Protein AF-A0A946S4X1-F1 (afdb_monomer)

Nearest PDB structures (foldseek):
  1na3-assembly2_B  TM=9.402E-01  e=4.605E-04  unidentified
  6fdp-assembly1_A  TM=9.186E-01  e=1.885E-03  Homo sapiens
  6gxz-assembly2_C  TM=8.618E-01  e=5.282E-03  Homo sapiens
  7azv-assembly1_B  TM=8.144E-01  e=1.128E-02  Shigella flexneri
  1a17-assembly1_A  TM=6.002E-01  e=2.219E-03  Homo sapiens

Sequence (190 aa):
MKILNTILILFISVNSFSAEKLFEKADSLFQLNNTDSAILLYQEILDKDMESPELYYNIGICYFQKEKFNKSKFYFQKSLVLNPKSEIIKGRISQCNLNLGKKSPPKIFYISWKNKLLSFFSKNVSIIISLTSILSVFILLLLNIFDIKRIPKKNIFLTALISLFFHFIISSKIEKESILSLKDNTESIK

pLDDT: mean 86.92, std 11.18, range [45.03, 98.19]

Foldseek 3Di:
DVVVVVVVVVVVVVLVVVLVVLQVVLVVCVVVVVLVVSLVSLVVNVVVVNDALVSLQSNLVSCVVVVVLVSSLVSLVVSCVRVVPDPVSVVSNVVSVVSCVVVPPPCPVVNVVLVVVLVVADLVRLVVVLVVLVVVLVVVVVCCVVVVDPDPVVVSVVSVVVNVVSVVSNVVVVVVVVVVVVVVVVVVVD

Structure (mmCIF, N/CA/C/O backbone):
data_AF-A0A946S4X1-F1
#
_entry.id   AF-A0A946S4X1-F1
#
loop_
_atom_site.group_PDB
_atom_site.id
_atom_site.type_symbol
_atom_site.label_atom_id
_atom_site.label_alt_id
_atom_site.label_comp_id
_atom_site.label_asym_id
_atom_site.label_entity_id
_atom_site.label_seq_id
_atom_site.pdbx_PDB_ins_code
_atom_site.Cartn_x
_atom_site.Cartn_y
_atom_site.Cartn_z
_atom_site.occupancy
_atom_site.B_iso_or_equiv
_atom_site.auth_seq_id
_atom_site.auth_comp_id
_atom_site.auth_asym_id
_atom_site.auth_atom_id
_atom_site.pdbx_PDB_model_num
ATOM 1 N N . MET A 1 1 ? -49.912 12.651 10.677 1.00 61.94 1 MET A N 1
ATOM 2 C CA . MET A 1 1 ? -48.474 13.003 10.797 1.00 61.94 1 MET A CA 1
ATOM 3 C C . MET A 1 1 ? -47.830 12.543 12.109 1.00 61.94 1 MET 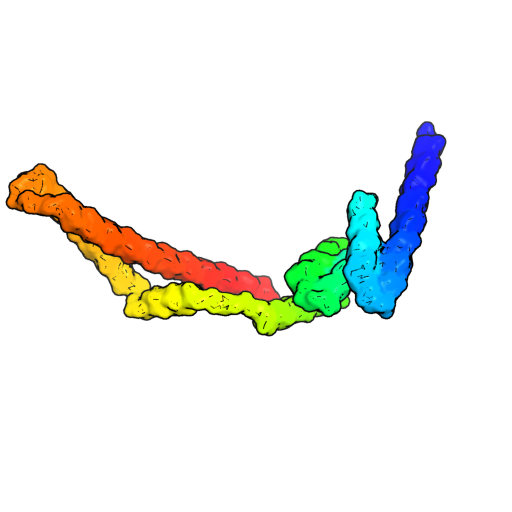A C 1
ATOM 5 O O . MET A 1 1 ? -46.775 11.938 12.024 1.00 61.94 1 MET A O 1
ATOM 9 N N . LYS A 1 2 ? -48.439 12.727 13.298 1.00 69.69 2 LYS A N 1
ATOM 10 C CA . LYS A 1 2 ? -47.847 12.269 14.582 1.00 69.69 2 LYS A CA 1
ATOM 11 C C . LYS A 1 2 ? -47.564 10.756 14.650 1.00 69.69 2 LYS A C 1
ATOM 13 O O . LYS A 1 2 ? -46.464 10.381 15.021 1.00 69.69 2 LYS A O 1
ATOM 18 N N . ILE A 1 3 ? -48.508 9.919 14.207 1.00 80.06 3 ILE A N 1
ATOM 19 C CA . ILE A 1 3 ? -48.371 8.446 14.205 1.00 80.06 3 ILE A CA 1
ATOM 20 C C . ILE A 1 3 ? -47.242 7.949 13.285 1.00 80.06 3 ILE A C 1
ATOM 22 O O . ILE A 1 3 ? -46.501 7.040 13.643 1.00 80.06 3 ILE A O 1
ATOM 26 N N . LEU A 1 4 ? -47.063 8.573 12.118 1.00 77.81 4 LEU A N 1
ATOM 27 C CA . LEU A 1 4 ? -45.981 8.218 11.195 1.00 77.81 4 LEU A CA 1
ATOM 28 C C . LEU A 1 4 ? -44.609 8.584 11.785 1.00 77.81 4 LEU A C 1
ATOM 30 O O . LEU A 1 4 ? -43.673 7.796 11.705 1.00 77.81 4 LEU A O 1
ATOM 34 N N . ASN A 1 5 ? -44.518 9.741 12.451 1.00 74.62 5 ASN A N 1
ATOM 35 C CA . ASN A 1 5 ? -43.299 10.177 13.132 1.00 74.62 5 ASN A CA 1
ATOM 36 C C . ASN A 1 5 ? -42.942 9.260 14.311 1.00 74.62 5 ASN A C 1
ATOM 38 O O . ASN A 1 5 ? -41.777 8.929 14.498 1.00 74.62 5 ASN A O 1
ATOM 42 N N . THR A 1 6 ? -43.934 8.801 15.083 1.00 84.56 6 THR A N 1
ATOM 43 C CA . THR A 1 6 ? -43.693 7.855 16.183 1.00 84.56 6 THR A CA 1
ATOM 44 C C . THR A 1 6 ? -43.228 6.491 15.681 1.00 84.56 6 THR A C 1
ATOM 46 O O . THR A 1 6 ? -42.330 5.915 16.282 1.00 84.56 6 THR A O 1
ATOM 49 N N . ILE A 1 7 ? -43.780 5.995 14.566 1.00 85.44 7 ILE A N 1
ATOM 50 C CA . ILE A 1 7 ? -43.352 4.724 13.958 1.00 85.44 7 ILE A CA 1
ATOM 51 C C . ILE A 1 7 ? -41.914 4.831 13.435 1.00 85.44 7 ILE A C 1
ATOM 53 O O . ILE A 1 7 ? -41.121 3.922 13.659 1.00 85.44 7 ILE A O 1
ATOM 57 N N . LEU A 1 8 ? -41.552 5.951 12.801 1.00 81.62 8 LEU A N 1
ATOM 58 C CA . LEU A 1 8 ? -40.193 6.183 12.308 1.00 81.62 8 LEU A CA 1
ATOM 59 C C . LEU A 1 8 ? -39.169 6.230 13.456 1.00 81.62 8 LEU A C 1
ATOM 61 O O . LEU A 1 8 ? -38.118 5.604 13.363 1.00 81.62 8 LEU A O 1
ATOM 65 N N . ILE A 1 9 ? -39.496 6.912 14.560 1.00 81.81 9 ILE A N 1
ATOM 66 C CA . ILE A 1 9 ? -38.639 6.973 15.756 1.00 81.81 9 ILE A CA 1
ATOM 67 C C . ILE A 1 9 ? -38.462 5.580 16.377 1.00 81.81 9 ILE A C 1
ATOM 69 O O . ILE A 1 9 ? -37.344 5.212 16.724 1.00 81.81 9 ILE A O 1
ATOM 73 N N . LEU A 1 10 ? -39.541 4.794 16.473 1.00 78.00 10 LEU A N 1
ATOM 74 C CA . LEU A 1 10 ? -39.493 3.403 16.943 1.00 78.00 10 LEU A CA 1
ATOM 75 C C . LEU A 1 10 ? -38.640 2.513 16.032 1.00 78.00 10 LEU A C 1
ATOM 77 O O . LEU A 1 10 ? -37.897 1.664 16.512 1.00 78.00 10 LEU A O 1
ATOM 81 N N . PHE A 1 11 ? -38.716 2.710 14.718 1.00 76.94 11 PHE A N 1
ATOM 82 C CA . PHE A 1 11 ? -37.918 1.938 13.771 1.00 76.94 11 PHE A CA 1
ATOM 83 C C . PHE A 1 11 ? -36.422 2.273 13.877 1.00 76.94 11 PHE A C 1
ATOM 85 O O . PHE A 1 11 ? -35.582 1.375 13.880 1.00 76.94 11 PHE A O 1
ATOM 92 N N . ILE A 1 12 ? -36.076 3.556 14.025 1.00 74.94 12 ILE A N 1
ATOM 93 C CA . ILE A 1 12 ? -34.687 3.999 14.227 1.00 74.94 12 ILE A CA 1
ATOM 94 C C . ILE A 1 12 ? -34.137 3.471 15.561 1.00 74.94 12 ILE A C 1
ATOM 96 O O . ILE A 1 12 ? -33.010 2.977 15.606 1.00 74.94 12 ILE A O 1
ATOM 100 N N . SER A 1 13 ? -34.928 3.516 16.639 1.00 74.56 13 SER A N 1
ATOM 101 C CA . SER A 1 13 ? -34.478 3.071 17.963 1.00 74.56 13 SER A CA 1
ATOM 102 C C . SER A 1 13 ? -34.254 1.558 18.044 1.00 74.56 13 SER A C 1
ATOM 104 O O . SER A 1 13 ? -33.260 1.126 18.627 1.00 74.56 13 SER A O 1
ATOM 106 N N . VAL A 1 14 ? -35.110 0.746 17.412 1.00 78.44 14 VAL A N 1
ATOM 107 C CA . VAL A 1 14 ? -34.935 -0.717 17.356 1.00 78.44 14 VAL A CA 1
ATOM 108 C C . VAL A 1 14 ? -33.674 -1.102 16.575 1.00 78.44 14 VAL A C 1
ATOM 110 O O . VAL A 1 14 ? -32.926 -1.976 17.018 1.00 78.44 14 VAL A O 1
ATOM 113 N N . ASN A 1 15 ? -33.396 -0.430 15.452 1.00 76.69 15 ASN A N 1
ATOM 114 C CA . ASN A 1 15 ? -32.182 -0.687 14.669 1.00 76.69 15 ASN A CA 1
ATOM 115 C C . ASN A 1 15 ? -30.912 -0.299 15.440 1.00 76.69 15 ASN A C 1
ATOM 117 O O . ASN A 1 15 ? -29.986 -1.105 15.517 1.00 76.69 15 ASN A O 1
ATOM 121 N N . SER A 1 16 ? -30.904 0.873 16.087 1.00 75.62 16 SER A N 1
ATOM 122 C CA . SER A 1 16 ? -29.782 1.324 16.924 1.00 75.62 16 SER A CA 1
ATOM 123 C C . SER A 1 16 ? -29.486 0.346 18.065 1.00 75.62 16 SER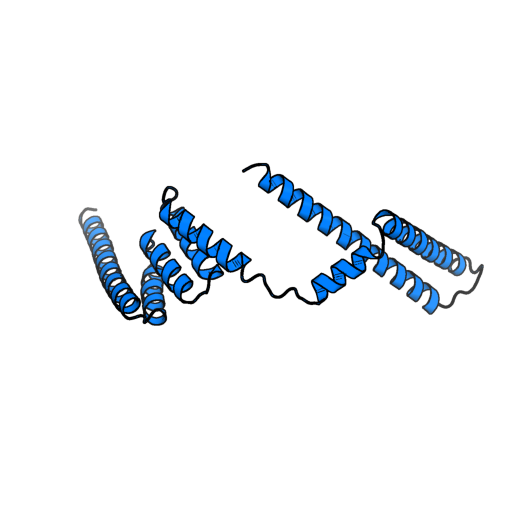 A C 1
ATOM 125 O O . SER A 1 16 ? -28.333 -0.016 18.282 1.00 75.62 16 SER A O 1
ATOM 127 N N . PHE A 1 17 ? -30.524 -0.145 18.751 1.00 80.00 17 PHE A N 1
ATOM 128 C CA . PHE A 1 17 ? -30.373 -1.104 19.848 1.00 80.00 17 PHE A CA 1
ATOM 129 C C . PHE A 1 17 ? -29.823 -2.460 19.374 1.00 80.00 17 PHE A C 1
ATOM 131 O O . PHE A 1 17 ? -28.980 -3.075 20.029 1.00 80.00 17 PHE A O 1
ATOM 138 N N . SER A 1 18 ? -30.260 -2.934 18.201 1.00 84.44 18 SER A N 1
ATOM 139 C CA . SER A 1 18 ? -29.699 -4.149 17.600 1.00 84.44 18 SER A CA 1
ATOM 140 C C . SER A 1 18 ? -28.229 -3.979 17.202 1.00 84.44 18 SER A C 1
ATOM 142 O O . SER A 1 18 ? -27.480 -4.954 17.283 1.00 84.44 18 SER A O 1
ATOM 144 N N . ALA A 1 19 ? -27.832 -2.794 16.734 1.00 85.75 19 ALA A N 1
ATOM 145 C CA . ALA A 1 19 ? -26.454 -2.480 16.356 1.00 85.75 19 ALA A CA 1
ATOM 146 C C . ALA A 1 19 ? -25.520 -2.555 17.560 1.00 85.75 19 ALA A C 1
ATOM 148 O O . ALA A 1 19 ? -24.485 -3.209 17.503 1.00 85.75 19 ALA A O 1
ATOM 149 N N . GLU A 1 20 ? -25.929 -1.920 18.655 1.00 89.44 20 GLU A N 1
ATOM 150 C CA . GLU A 1 20 ? -25.164 -1.823 19.894 1.00 89.44 20 GLU A CA 1
ATOM 151 C C . GLU A 1 20 ? -24.891 -3.211 20.481 1.00 89.44 20 GLU A C 1
ATOM 153 O O . GLU A 1 20 ? -23.748 -3.559 20.765 1.00 89.44 20 GLU A O 1
ATOM 158 N N . LYS A 1 21 ? -25.901 -4.088 20.502 1.00 92.00 21 LYS A N 1
ATOM 159 C CA . LYS A 1 21 ? -25.726 -5.476 20.953 1.00 92.00 21 LYS A CA 1
ATOM 160 C C . LYS A 1 21 ? -24.764 -6.289 20.076 1.00 92.00 21 LYS A C 1
ATOM 162 O O . LYS A 1 21 ? -24.026 -7.138 20.581 1.00 92.00 21 LYS A O 1
ATOM 167 N N . LEU A 1 22 ? -24.786 -6.083 18.756 1.00 93.56 22 LEU A N 1
ATOM 168 C CA . LEU A 1 22 ? -23.823 -6.720 17.847 1.00 93.56 22 LEU A CA 1
ATOM 169 C C . LEU A 1 22 ? -22.413 -6.175 18.070 1.00 93.56 22 LEU A C 1
ATOM 171 O O . LEU A 1 22 ? -21.456 -6.949 18.047 1.00 93.56 22 LEU A O 1
ATOM 175 N N . PHE A 1 23 ? -22.304 -4.873 18.324 1.00 95.56 23 PHE A N 1
ATOM 176 C CA . PHE A 1 23 ? -21.050 -4.187 18.596 1.00 95.56 23 PHE A CA 1
ATOM 177 C C . PHE A 1 23 ? -20.387 -4.732 19.863 1.00 95.56 23 PHE A C 1
ATOM 179 O O . PHE A 1 23 ? -19.251 -5.193 19.808 1.00 95.56 23 PHE A O 1
ATOM 186 N N . GLU A 1 24 ? -21.124 -4.801 20.973 1.00 95.88 24 GLU A N 1
ATOM 187 C CA . GLU A 1 24 ? -20.640 -5.365 22.241 1.00 95.88 24 GLU A CA 1
ATOM 188 C C . GLU A 1 24 ? -20.164 -6.816 22.082 1.00 95.88 24 GLU A C 1
ATOM 190 O O . GLU A 1 24 ? -19.118 -7.220 22.599 1.00 95.88 24 GLU A O 1
ATOM 195 N N . LYS A 1 25 ? -20.915 -7.622 21.322 1.00 96.31 25 LYS A N 1
ATOM 196 C CA . LYS A 1 25 ? -20.538 -9.009 21.036 1.00 96.31 25 LYS A CA 1
ATOM 197 C C . LYS A 1 25 ? -19.25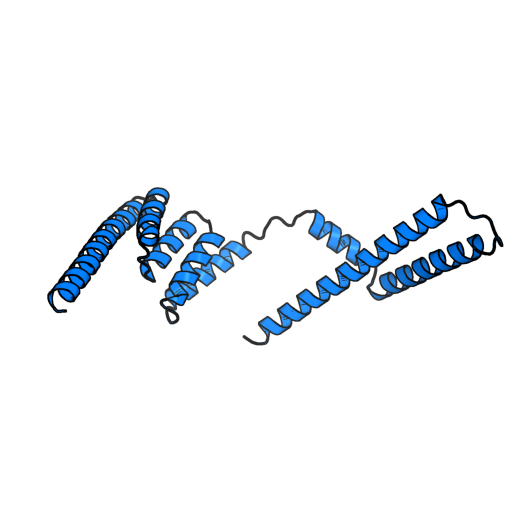9 -9.084 20.196 1.00 96.31 25 LYS A C 1
ATOM 199 O O . LYS A 1 25 ? -18.426 -9.959 20.440 1.00 96.31 25 LYS A O 1
ATOM 204 N N . ALA A 1 26 ? -19.097 -8.196 19.218 1.00 96.50 26 ALA A N 1
ATOM 205 C CA . ALA A 1 26 ? -17.890 -8.107 18.404 1.00 96.50 26 ALA A CA 1
ATOM 206 C C . ALA A 1 26 ? -16.671 -7.711 19.251 1.00 96.50 26 ALA A C 1
ATOM 208 O O . ALA A 1 26 ? -15.621 -8.341 19.125 1.00 96.50 26 ALA A O 1
ATOM 209 N N . ASP A 1 27 ? -16.825 -6.751 20.164 1.00 96.38 27 ASP A N 1
ATOM 210 C CA . ASP A 1 27 ? -15.781 -6.355 21.112 1.00 96.38 27 ASP A CA 1
ATOM 211 C C . ASP A 1 27 ? -15.375 -7.495 22.042 1.00 96.38 27 ASP A C 1
ATOM 213 O O . ASP A 1 27 ? -14.185 -7.759 22.219 1.00 96.38 27 ASP A O 1
ATOM 217 N N . SER A 1 28 ? -16.346 -8.235 22.578 1.00 97.31 28 SER A N 1
ATOM 218 C CA . SER A 1 28 ? -16.065 -9.418 23.393 1.00 97.31 28 SER A CA 1
ATOM 219 C C . SER A 1 28 ? -15.262 -10.466 22.611 1.00 97.31 28 SER A C 1
ATOM 221 O O . SER A 1 28 ? -14.250 -10.973 23.097 1.00 97.31 28 SER A O 1
ATOM 223 N N . LEU A 1 29 ? -15.647 -10.753 21.363 1.00 96.12 29 LEU A N 1
ATOM 224 C CA . LEU A 1 29 ? -14.907 -11.682 20.503 1.00 96.12 29 LEU A CA 1
ATOM 225 C C . LEU A 1 29 ? -13.499 -11.181 20.177 1.00 96.12 29 LEU A C 1
ATOM 227 O O . LEU A 1 29 ? -12.559 -11.977 20.155 1.00 96.12 29 LEU A O 1
ATOM 231 N N . PHE A 1 30 ? -13.339 -9.877 19.950 1.00 95.62 30 PHE A N 1
ATOM 232 C CA . PHE A 1 30 ? -12.037 -9.261 19.727 1.00 95.62 30 PHE A CA 1
ATOM 233 C C . PHE A 1 30 ? -11.127 -9.416 20.954 1.00 95.62 30 PHE A C 1
ATOM 235 O O . PHE A 1 30 ? -9.981 -9.842 20.810 1.00 95.62 30 PHE A O 1
ATOM 242 N N . GLN A 1 31 ? -11.646 -9.165 22.161 1.00 94.94 31 GLN A N 1
ATOM 243 C CA . GLN A 1 31 ? -10.916 -9.360 23.422 1.00 94.94 31 GLN A CA 1
ATOM 244 C C . GLN A 1 31 ? -10.509 -10.823 23.652 1.00 94.94 31 GLN A C 1
ATOM 246 O O . GLN A 1 31 ? -9.445 -11.091 24.205 1.00 94.94 31 GLN A O 1
ATOM 251 N N . LEU A 1 32 ? -11.310 -11.776 23.167 1.00 95.81 32 LEU A N 1
ATOM 252 C CA . LEU A 1 32 ? -10.997 -13.209 23.178 1.00 95.81 32 LEU A CA 1
ATOM 253 C C . LEU A 1 32 ? -10.017 -13.636 22.064 1.00 95.81 32 LEU A C 1
ATOM 255 O O . LEU A 1 32 ? -9.852 -14.830 21.820 1.00 95.81 32 LEU A O 1
ATOM 259 N N . ASN A 1 33 ? -9.378 -12.689 21.364 1.00 93.44 33 ASN A N 1
ATOM 260 C CA . ASN A 1 33 ? -8.529 -12.918 20.186 1.00 93.44 33 ASN A CA 1
ATOM 261 C C . ASN A 1 33 ? -9.231 -13.632 19.015 1.00 93.44 33 ASN A C 1
ATOM 263 O O . ASN A 1 33 ? -8.577 -14.068 18.066 1.00 93.44 33 ASN A O 1
ATOM 267 N N . ASN A 1 34 ? -10.563 -13.711 19.018 1.00 95.81 34 ASN A N 1
ATOM 268 C CA . ASN A 1 34 ? -11.338 -14.234 17.899 1.00 95.81 34 ASN A CA 1
ATOM 269 C C . ASN A 1 34 ? -11.619 -13.117 16.881 1.00 95.81 34 ASN A C 1
ATOM 271 O O . ASN A 1 34 ? -12.759 -12.724 16.620 1.00 95.81 34 ASN A O 1
ATOM 275 N N . THR A 1 35 ? -10.537 -12.587 16.311 1.00 95.19 35 THR A N 1
ATOM 276 C CA . THR A 1 35 ? -10.556 -11.402 15.448 1.00 95.19 35 THR A CA 1
ATOM 277 C C . THR A 1 35 ? -11.377 -11.608 14.172 1.00 95.19 35 THR A C 1
ATOM 279 O O . THR A 1 35 ? -11.988 -10.664 13.683 1.00 95.19 35 THR A O 1
ATOM 282 N N . ASP A 1 36 ? -11.423 -12.825 13.618 1.00 96.38 36 ASP A N 1
ATOM 283 C CA . ASP A 1 36 ? -12.230 -13.109 12.421 1.00 96.38 36 ASP A CA 1
ATOM 284 C C . ASP A 1 36 ? -13.727 -13.009 12.696 1.00 96.38 36 ASP A C 1
ATOM 286 O O . ASP A 1 36 ? -14.449 -12.362 11.938 1.00 96.38 36 ASP A O 1
ATOM 290 N N . SER A 1 37 ? -14.186 -13.589 13.806 1.00 96.88 37 SER A N 1
ATOM 291 C CA . SER A 1 37 ? -15.600 -13.527 14.178 1.00 96.88 37 SER A CA 1
ATOM 292 C C . SER A 1 37 ? -16.013 -12.104 14.564 1.00 96.88 37 SER A C 1
ATOM 294 O O . SER A 1 37 ? -17.112 -11.677 14.221 1.00 96.88 37 SER A O 1
ATOM 296 N N . ALA A 1 38 ? -15.121 -11.344 15.210 1.00 97.75 38 ALA A N 1
ATOM 297 C CA . ALA A 1 38 ? -15.347 -9.928 15.495 1.00 97.75 38 ALA A CA 1
ATOM 298 C C . ALA A 1 38 ? -15.537 -9.108 14.207 1.00 97.75 38 ALA A C 1
ATOM 300 O O . ALA A 1 38 ? -16.496 -8.349 14.097 1.00 97.75 38 ALA A O 1
ATOM 301 N N . ILE A 1 39 ? -14.674 -9.306 13.199 1.00 97.81 39 ILE A N 1
ATOM 302 C CA . ILE A 1 39 ? -14.806 -8.635 11.895 1.00 97.81 39 ILE A CA 1
ATOM 303 C C . ILE A 1 39 ? -16.156 -8.957 11.248 1.00 97.81 39 ILE A C 1
ATOM 305 O O . ILE A 1 39 ? -16.786 -8.042 10.729 1.00 97.81 39 ILE A O 1
ATOM 309 N N . LEU A 1 40 ? -16.602 -10.218 11.281 1.00 97.12 40 LEU A N 1
ATOM 310 C CA . LEU A 1 40 ? -17.886 -10.611 10.691 1.00 97.12 40 LEU A CA 1
ATOM 311 C C . LEU A 1 40 ? -19.065 -9.880 11.342 1.00 97.12 40 LEU A C 1
ATOM 313 O O . LEU A 1 40 ? -19.905 -9.338 10.631 1.00 97.12 40 LEU A O 1
ATOM 317 N N . LEU A 1 41 ? -19.103 -9.805 12.675 1.00 96.94 41 LEU A N 1
ATOM 318 C CA . LEU A 1 41 ? -20.167 -9.078 13.373 1.00 96.94 41 LEU A CA 1
ATOM 319 C C . LEU A 1 41 ? -20.115 -7.576 13.090 1.00 96.94 41 LEU A C 1
ATOM 321 O O . LEU A 1 41 ? -21.151 -6.962 12.860 1.00 96.94 41 LEU A O 1
ATOM 325 N N . TYR A 1 42 ? -18.921 -6.984 13.044 1.00 97.81 42 TYR A N 1
ATOM 326 C CA . TYR A 1 42 ? -18.781 -5.582 12.660 1.00 97.81 42 TYR A CA 1
ATOM 327 C C . TYR A 1 42 ? -19.232 -5.306 11.222 1.00 97.81 42 TYR A C 1
ATOM 329 O O . TYR A 1 42 ? -19.810 -4.255 10.949 1.00 97.81 42 TYR A O 1
ATOM 337 N N . GLN A 1 43 ? -18.990 -6.237 10.300 1.00 95.69 43 GLN A N 1
ATOM 338 C CA . GLN A 1 43 ? -19.476 -6.132 8.926 1.00 95.69 43 GLN A CA 1
ATOM 339 C C . GLN A 1 43 ? -20.999 -6.245 8.852 1.00 95.69 43 GLN A C 1
ATOM 341 O O . GLN A 1 43 ? -21.604 -5.473 8.124 1.00 95.69 43 GLN A O 1
ATOM 346 N N . GLU A 1 44 ? -21.628 -7.086 9.675 1.00 95.38 44 GLU A N 1
ATOM 347 C CA . GLU A 1 44 ? -23.093 -7.166 9.747 1.00 95.38 44 GLU A CA 1
ATOM 348 C C . GLU A 1 44 ? -23.734 -5.837 10.196 1.00 95.38 44 GLU A C 1
ATOM 350 O O . GLU A 1 44 ? -24.835 -5.493 9.767 1.00 95.38 44 GLU A O 1
ATOM 355 N N . ILE A 1 45 ? -23.054 -5.065 11.052 1.00 94.75 45 ILE A N 1
ATOM 356 C CA . ILE A 1 45 ? -23.507 -3.718 11.438 1.00 94.75 45 ILE A CA 1
ATOM 357 C C . ILE A 1 45 ? -23.426 -2.765 10.236 1.00 94.75 45 ILE A C 1
ATOM 359 O O . ILE A 1 45 ? -24.366 -2.007 9.995 1.00 94.75 45 ILE A O 1
ATOM 363 N N . LEU A 1 46 ? -22.342 -2.840 9.454 1.00 93.62 46 LEU A N 1
ATOM 364 C CA . LEU A 1 46 ? -22.188 -2.052 8.226 1.00 93.62 46 LEU A CA 1
ATOM 365 C C . LEU A 1 46 ? -23.207 -2.434 7.147 1.00 93.62 46 LEU A C 1
ATOM 367 O O . LEU A 1 46 ? -23.698 -1.548 6.460 1.00 93.62 46 LEU A O 1
ATOM 371 N N . ASP A 1 47 ? -23.562 -3.715 7.022 1.00 92.38 47 ASP A N 1
ATOM 372 C CA . ASP A 1 47 ? -24.562 -4.199 6.057 1.00 92.38 47 ASP A CA 1
ATOM 373 C C . ASP A 1 47 ? -25.977 -3.667 6.353 1.00 92.38 47 ASP A C 1
ATOM 375 O O . ASP A 1 47 ? -26.864 -3.731 5.504 1.00 92.38 47 ASP A O 1
ATOM 379 N N . LYS A 1 48 ? -26.192 -3.129 7.558 1.00 88.94 48 LYS A N 1
ATOM 380 C CA . LYS A 1 48 ? -27.421 -2.434 7.969 1.00 88.94 48 LYS A CA 1
ATOM 381 C C . LYS A 1 48 ? -27.319 -0.911 7.801 1.00 88.94 48 LYS A C 1
ATOM 383 O O . LYS A 1 48 ? -28.116 -0.187 8.392 1.00 88.94 48 LYS A O 1
ATOM 388 N N . ASP A 1 49 ? -26.323 -0.432 7.052 1.00 86.06 49 ASP A N 1
ATOM 389 C CA . ASP A 1 49 ? -26.006 0.985 6.815 1.00 86.06 49 ASP A CA 1
ATOM 390 C C . ASP A 1 49 ? -25.745 1.795 8.101 1.00 86.06 49 ASP A C 1
ATOM 392 O O . ASP A 1 49 ? -25.854 3.024 8.132 1.00 86.06 49 ASP A O 1
ATOM 396 N N . MET A 1 50 ? -25.380 1.117 9.193 1.00 89.81 50 MET A N 1
ATOM 397 C CA . MET A 1 50 ? -25.075 1.761 10.467 1.00 89.81 50 MET A CA 1
ATOM 398 C C . MET A 1 50 ? -23.581 2.035 10.557 1.00 89.81 50 MET A C 1
ATOM 400 O O . MET A 1 50 ? -22.788 1.192 10.972 1.00 89.81 50 MET A O 1
ATOM 404 N N . GLU A 1 51 ? -23.193 3.239 10.151 1.00 92.06 51 GLU A N 1
ATOM 405 C CA . GLU A 1 51 ? -21.800 3.671 10.147 1.00 92.06 51 GLU A CA 1
ATOM 406 C C . GLU A 1 51 ? -21.462 4.538 11.363 1.00 92.06 51 GLU A C 1
ATOM 408 O O . GLU A 1 51 ? -22.200 5.450 11.736 1.00 92.06 51 GLU A O 1
ATOM 413 N N . SER A 1 52 ? -20.289 4.308 11.954 1.00 94.69 52 SER A N 1
ATOM 414 C CA . SER A 1 52 ? -19.729 5.195 12.972 1.00 94.69 52 SER A CA 1
ATOM 415 C C . SER A 1 52 ? -18.201 5.251 12.868 1.00 94.69 52 SER A C 1
ATOM 417 O O . SER A 1 52 ? -17.573 4.304 12.372 1.00 94.69 52 SER A O 1
ATOM 419 N N . PRO A 1 53 ? -17.560 6.343 13.334 1.00 95.56 53 PRO A N 1
ATOM 420 C CA . PRO A 1 53 ? -16.104 6.400 13.397 1.00 95.56 53 PRO A CA 1
ATOM 421 C C . PRO A 1 53 ? -15.526 5.220 14.188 1.00 95.56 53 PRO A C 1
ATOM 423 O O . PRO A 1 53 ? -14.511 4.650 13.789 1.00 95.56 53 PRO A O 1
ATOM 426 N N . GLU A 1 54 ? -16.180 4.840 15.283 1.00 96.44 54 GLU A N 1
ATOM 427 C CA . GLU A 1 54 ? -15.727 3.795 16.200 1.00 96.44 54 GLU A CA 1
ATOM 428 C C . GLU A 1 54 ? -15.816 2.397 15.581 1.00 96.44 54 GLU A C 1
ATOM 430 O O . GLU A 1 54 ? -14.856 1.633 15.648 1.00 96.44 54 GLU A O 1
ATOM 435 N N . LEU A 1 55 ? -16.896 2.108 14.850 1.00 97.31 55 LEU A N 1
ATOM 436 C CA . LEU A 1 55 ? -17.052 0.863 14.098 1.00 97.31 55 LEU A CA 1
ATOM 437 C C . LEU A 1 55 ? -15.916 0.672 13.091 1.00 97.31 55 LEU A C 1
ATOM 439 O O . LEU A 1 55 ? -15.243 -0.361 13.064 1.00 97.31 55 LEU A O 1
ATOM 443 N N . TYR A 1 56 ? -15.642 1.703 12.291 1.00 98.12 56 TYR A N 1
ATOM 444 C CA . TYR A 1 56 ? -14.537 1.663 11.340 1.00 98.12 56 TYR A CA 1
ATOM 445 C C . TYR A 1 56 ? -13.171 1.567 12.020 1.00 98.12 56 TYR A C 1
ATOM 447 O O . TYR A 1 56 ? -12.282 0.869 11.525 1.00 98.12 56 TYR A O 1
ATOM 455 N N . TYR A 1 57 ? -12.995 2.229 13.161 1.00 98.12 57 TYR A N 1
ATOM 456 C CA . TYR A 1 57 ? -11.770 2.139 13.943 1.00 98.12 57 TYR A CA 1
ATOM 457 C C . TYR A 1 57 ? -11.534 0.711 14.460 1.00 98.12 57 TYR A C 1
ATOM 459 O O . TYR A 1 57 ? -10.441 0.174 14.264 1.00 98.12 57 TYR A O 1
ATOM 467 N N . ASN A 1 58 ? -12.555 0.054 15.013 1.00 97.69 58 ASN A N 1
ATOM 468 C CA . ASN A 1 58 ? -12.445 -1.301 15.558 1.00 97.69 58 ASN A CA 1
ATOM 469 C C . ASN A 1 58 ? -12.195 -2.351 14.468 1.00 97.69 58 ASN A C 1
ATOM 471 O O . ASN A 1 58 ? -11.313 -3.202 14.621 1.00 97.69 58 ASN A O 1
ATOM 475 N N . ILE A 1 59 ? -12.854 -2.240 13.308 1.00 98.06 59 ILE A N 1
ATOM 476 C CA . ILE A 1 59 ? -12.529 -3.072 12.134 1.00 98.06 59 ILE A CA 1
ATOM 477 C C . ILE A 1 59 ? -11.073 -2.836 11.697 1.00 98.06 59 ILE A C 1
ATOM 479 O O . ILE A 1 59 ? -10.336 -3.782 11.394 1.00 98.06 59 ILE A O 1
ATOM 483 N N . GLY A 1 60 ? -10.632 -1.574 11.685 1.00 97.88 60 GLY A N 1
ATOM 484 C CA . GLY A 1 60 ? -9.254 -1.190 11.390 1.00 97.88 60 GLY A CA 1
ATOM 485 C C . GLY A 1 60 ? -8.245 -1.851 12.330 1.00 97.88 60 GLY A C 1
ATOM 486 O O . GLY A 1 60 ? -7.249 -2.403 11.850 1.00 97.88 60 GLY A O 1
ATOM 487 N N . ILE A 1 61 ? -8.519 -1.866 13.639 1.00 97.81 61 ILE A N 1
ATOM 488 C CA . ILE A 1 61 ? -7.706 -2.560 14.650 1.00 97.81 61 ILE A CA 1
ATOM 489 C C . ILE A 1 61 ? -7.674 -4.064 14.385 1.00 97.81 61 ILE A C 1
ATOM 491 O O . ILE A 1 61 ? -6.591 -4.651 14.374 1.00 97.81 61 ILE A O 1
ATOM 495 N N . CYS A 1 62 ? -8.820 -4.687 14.111 1.00 97.81 62 CYS A N 1
ATOM 496 C CA . CYS A 1 62 ? -8.886 -6.117 13.821 1.00 97.81 62 CYS A CA 1
ATOM 497 C C . CYS A 1 62 ? -7.972 -6.487 12.640 1.00 97.81 62 CYS A C 1
ATOM 499 O O . CYS A 1 62 ? -7.142 -7.392 12.724 1.00 97.81 62 CYS A O 1
ATOM 501 N N . TYR A 1 63 ? -8.046 -5.735 11.538 1.00 97.88 63 TYR A N 1
ATOM 502 C CA . TYR A 1 63 ? -7.149 -5.946 10.399 1.00 97.88 63 TYR A CA 1
ATOM 503 C C . TYR A 1 63 ? -5.685 -5.620 10.708 1.00 97.88 63 TYR A C 1
ATOM 505 O O . TYR A 1 63 ? -4.798 -6.239 10.115 1.00 97.88 63 TYR A O 1
ATOM 513 N N . PHE A 1 64 ? -5.425 -4.675 11.615 1.00 96.44 64 PHE A N 1
ATOM 514 C CA . PHE A 1 64 ? -4.075 -4.351 12.070 1.00 96.44 64 PHE A CA 1
ATOM 515 C C . PHE A 1 64 ? -3.442 -5.535 12.809 1.00 96.44 64 PHE A C 1
ATOM 517 O O . PHE A 1 64 ? -2.324 -5.920 12.475 1.00 96.44 64 PHE A O 1
ATOM 524 N N . GLN A 1 65 ? -4.170 -6.147 13.752 1.00 95.31 65 GLN A N 1
ATOM 525 C CA . GLN A 1 65 ? -3.725 -7.326 14.508 1.00 95.31 65 GLN A CA 1
ATOM 526 C C . GLN A 1 65 ? -3.429 -8.513 13.585 1.00 95.31 65 GLN A C 1
ATOM 528 O O . GLN A 1 65 ? -2.480 -9.257 13.805 1.00 95.31 65 GLN A O 1
ATOM 533 N N . LYS A 1 66 ? -4.190 -8.647 12.494 1.00 94.88 66 LYS A N 1
ATOM 534 C CA . LYS A 1 66 ? -3.960 -9.656 11.448 1.00 94.88 66 LYS A CA 1
ATOM 535 C C . LYS A 1 66 ? -2.845 -9.296 10.455 1.00 94.88 66 LYS A C 1
ATOM 537 O O . LYS A 1 66 ? -2.740 -9.937 9.410 1.00 94.88 66 LYS A O 1
ATOM 542 N N . GLU A 1 67 ? -2.082 -8.235 10.714 1.00 94.12 67 GLU A N 1
ATOM 543 C CA . GLU A 1 67 ? -1.040 -7.672 9.844 1.00 94.12 67 GLU A CA 1
ATOM 544 C C . GLU A 1 67 ? -1.496 -7.322 8.415 1.00 94.12 67 GLU A C 1
ATOM 546 O O . GLU A 1 67 ? -0.687 -7.167 7.491 1.00 94.12 67 GLU A O 1
ATOM 551 N N . LYS A 1 68 ? -2.806 -7.158 8.203 1.00 94.75 68 LYS A N 1
ATOM 552 C CA . LYS A 1 68 ? -3.401 -6.753 6.924 1.00 94.75 68 LYS A CA 1
ATOM 553 C C . LYS A 1 68 ? -3.422 -5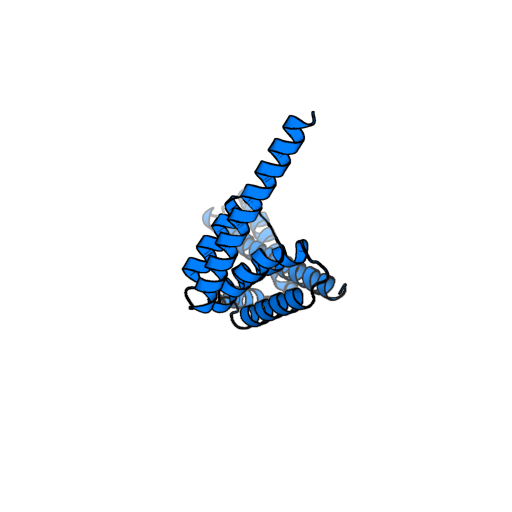.226 6.843 1.00 94.75 68 LYS A C 1
ATOM 555 O O . LYS A 1 68 ? -4.481 -4.610 6.735 1.00 94.75 68 LYS A O 1
ATOM 560 N N . PHE A 1 69 ? -2.237 -4.612 6.876 1.00 93.50 69 PHE A N 1
ATOM 561 C CA . PHE A 1 69 ? -2.060 -3.161 7.033 1.00 93.50 69 PHE A CA 1
ATOM 562 C C . PHE A 1 69 ? -2.753 -2.315 5.952 1.00 93.50 69 PHE A C 1
ATOM 564 O O . PHE A 1 69 ? -3.237 -1.231 6.257 1.00 93.50 69 PHE A O 1
ATOM 571 N N . ASN A 1 70 ? -2.881 -2.817 4.716 1.00 91.56 70 ASN A N 1
ATOM 572 C CA . ASN A 1 70 ? -3.644 -2.135 3.661 1.00 91.56 70 ASN A CA 1
ATOM 573 C C . ASN A 1 70 ? -5.141 -2.035 4.001 1.00 91.56 70 ASN A C 1
ATOM 575 O O . ASN A 1 70 ? -5.721 -0.956 3.916 1.00 91.56 70 ASN A O 1
ATOM 579 N N . LYS A 1 71 ? -5.760 -3.147 4.428 1.00 95.12 71 LYS A N 1
ATOM 580 C CA . LYS A 1 71 ? -7.176 -3.162 4.836 1.00 95.12 71 LYS A CA 1
ATOM 581 C C . LYS A 1 71 ? -7.385 -2.335 6.101 1.00 95.12 71 LYS A C 1
ATOM 583 O O . LYS A 1 71 ? -8.318 -1.549 6.171 1.00 95.12 71 LYS A O 1
ATOM 588 N N . SER A 1 72 ? -6.477 -2.469 7.063 1.00 97.69 72 SER A N 1
ATOM 589 C CA . SER A 1 72 ? -6.488 -1.682 8.295 1.00 97.69 72 SER A CA 1
ATOM 590 C C . SER A 1 72 ? -6.469 -0.175 8.012 1.00 97.69 72 SER A C 1
ATOM 592 O O . SER A 1 72 ? -7.361 0.546 8.455 1.00 97.69 72 SER A O 1
ATOM 594 N N . LYS A 1 73 ? -5.531 0.287 7.172 1.00 96.69 73 LYS A N 1
ATOM 595 C CA . LYS A 1 73 ? -5.442 1.688 6.743 1.00 96.69 73 LYS A CA 1
ATOM 596 C C . LYS A 1 73 ? -6.730 2.177 6.084 1.00 96.69 73 LYS A C 1
ATOM 598 O O . LYS 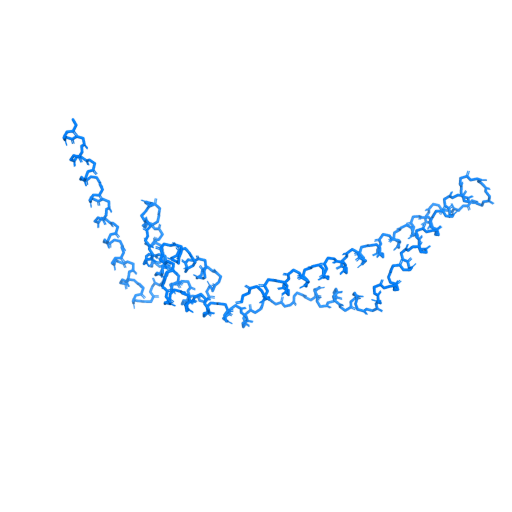A 1 73 ? -7.170 3.274 6.404 1.00 96.69 73 LYS A O 1
ATOM 603 N N . PHE A 1 74 ? -7.328 1.380 5.199 1.00 96.06 74 PHE A N 1
ATOM 604 C CA . PHE A 1 74 ? -8.587 1.731 4.539 1.00 96.06 74 PHE A CA 1
ATOM 605 C C . PHE A 1 74 ? -9.710 2.011 5.550 1.00 96.06 74 PHE A C 1
ATOM 607 O O . PHE A 1 74 ? -10.366 3.048 5.475 1.00 96.06 74 PHE A O 1
ATOM 614 N N . TYR A 1 75 ? -9.891 1.135 6.541 1.00 97.75 75 TYR A N 1
ATOM 615 C CA . TYR A 1 75 ? -10.913 1.330 7.572 1.00 97.75 75 TYR A CA 1
ATOM 616 C C . TYR A 1 75 ? -10.587 2.495 8.513 1.00 97.75 75 TYR A C 1
ATOM 618 O O . TYR A 1 75 ? -11.472 3.288 8.827 1.00 97.75 75 TYR A O 1
ATOM 626 N N . PHE A 1 76 ? -9.318 2.704 8.875 1.00 98.19 76 PHE A N 1
ATOM 627 C CA . PHE A 1 76 ? -8.934 3.913 9.609 1.00 98.19 76 PHE A CA 1
ATOM 628 C C . PHE A 1 76 ? -9.188 5.195 8.808 1.00 98.19 76 PHE A C 1
ATOM 630 O O . PHE A 1 76 ? -9.594 6.196 9.385 1.00 98.19 76 PHE A O 1
ATOM 637 N N . GLN A 1 77 ? -9.011 5.186 7.485 1.00 96.38 77 GLN A N 1
ATOM 638 C CA . GLN A 1 77 ? -9.353 6.336 6.645 1.00 96.38 77 GLN A CA 1
ATOM 639 C C . GLN A 1 77 ? -10.859 6.603 6.635 1.00 96.38 77 GLN A C 1
ATOM 641 O O . GLN A 1 77 ? -11.251 7.756 6.780 1.00 96.38 77 GLN A O 1
ATOM 646 N N . LYS A 1 78 ? -11.701 5.564 6.546 1.00 96.62 78 LYS A N 1
ATOM 647 C CA . LYS A 1 78 ? -13.157 5.717 6.700 1.00 96.62 78 LYS A CA 1
ATOM 648 C C . LYS A 1 78 ? -13.534 6.306 8.064 1.00 96.62 78 LYS A C 1
ATOM 650 O O . LYS A 1 78 ? -14.324 7.241 8.135 1.00 96.62 78 LYS A O 1
ATOM 655 N N . SER A 1 79 ? -12.904 5.823 9.134 1.00 97.25 79 SER A N 1
ATOM 656 C CA . SER A 1 79 ? -13.068 6.372 10.484 1.00 97.25 79 SER A CA 1
ATOM 657 C C . SER A 1 79 ? -12.667 7.856 10.556 1.00 97.25 79 SER A C 1
ATOM 659 O O . SER A 1 79 ? -13.394 8.671 11.122 1.00 97.25 79 SER A O 1
ATOM 661 N N . LEU A 1 80 ? -11.554 8.237 9.913 1.00 96.44 80 LEU A N 1
ATOM 662 C CA . LEU A 1 80 ? -11.073 9.622 9.863 1.00 96.44 80 LEU A CA 1
ATOM 663 C C . LEU A 1 80 ? -12.015 10.544 9.081 1.00 96.44 80 LEU A C 1
ATOM 665 O O . LEU A 1 80 ? -12.148 11.703 9.446 1.00 96.44 80 LEU A O 1
ATOM 669 N N . VAL A 1 81 ? -12.675 10.056 8.026 1.00 95.75 81 VAL A N 1
ATOM 670 C CA . VAL A 1 81 ? -13.671 10.850 7.283 1.00 95.75 81 VAL A CA 1
ATOM 671 C C . VAL A 1 81 ? -14.815 11.283 8.204 1.00 95.75 81 VAL A C 1
ATOM 673 O O . VAL A 1 81 ? -15.233 12.436 8.147 1.00 95.75 81 VAL A O 1
ATOM 676 N N . LEU A 1 82 ? -15.273 10.391 9.089 1.00 92.56 82 LEU A N 1
ATOM 677 C CA . LEU A 1 82 ? -16.339 10.686 10.050 1.00 92.56 82 LEU A CA 1
ATOM 678 C C . LEU A 1 82 ? -15.842 11.457 11.287 1.00 92.56 82 LEU A C 1
ATOM 680 O O . LEU A 1 82 ? -16.616 12.173 11.916 1.00 92.56 82 LEU A O 1
ATOM 684 N N . ASN A 1 83 ? -14.554 11.346 11.632 1.00 95.06 83 ASN A N 1
ATOM 685 C CA . ASN A 1 83 ? -13.926 12.113 12.711 1.00 95.06 83 ASN A CA 1
ATOM 686 C C . ASN A 1 83 ? -12.562 12.716 12.294 1.00 95.06 83 ASN A C 1
ATOM 688 O O . ASN A 1 83 ? -11.505 12.224 12.713 1.00 95.06 83 ASN A O 1
ATOM 692 N N . PRO A 1 84 ? -12.552 13.816 11.512 1.00 92.38 84 PRO A N 1
ATOM 693 C CA . PRO A 1 84 ? -11.335 14.344 10.873 1.00 92.38 84 PRO A CA 1
ATOM 694 C C . PRO A 1 84 ? -10.271 14.885 11.832 1.00 92.38 84 PRO A C 1
ATOM 696 O O . PRO A 1 84 ? -9.096 15.006 11.475 1.00 92.38 84 PRO A O 1
ATOM 699 N N . LYS A 1 85 ? -10.675 15.238 13.056 1.00 92.94 85 LYS A N 1
ATOM 700 C CA . LYS A 1 85 ? -9.800 15.843 14.070 1.00 92.94 85 LYS A CA 1
ATOM 701 C C . LYS A 1 85 ? -9.155 14.811 14.999 1.00 92.94 85 LYS A C 1
ATOM 703 O O . LYS A 1 85 ? -8.398 15.190 15.885 1.00 92.94 85 LYS A O 1
ATOM 708 N N . SER A 1 86 ? -9.429 13.520 14.809 1.00 94.56 86 SER A N 1
ATOM 709 C CA . SER A 1 86 ? -8.878 12.471 15.666 1.00 94.56 86 SER A CA 1
ATOM 710 C C . SER A 1 86 ? -7.399 12.207 15.379 1.00 94.56 86 SER A C 1
ATOM 712 O 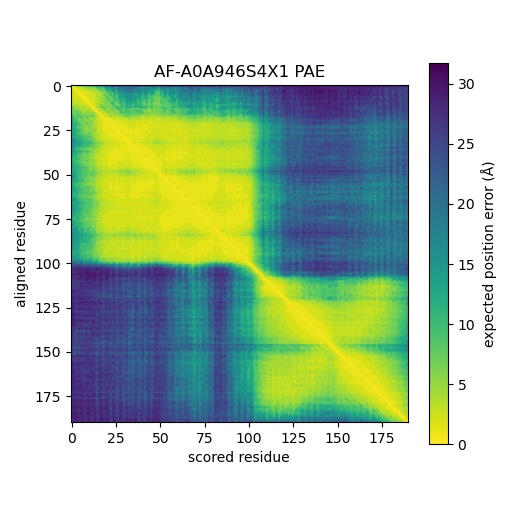O . SER A 1 86 ? -7.036 11.531 14.412 1.00 94.56 86 SER A O 1
ATOM 714 N N . GLU A 1 87 ? -6.534 12.689 16.270 1.00 95.38 87 GLU A N 1
ATOM 715 C CA . GLU A 1 87 ? -5.097 12.388 16.237 1.00 95.38 87 GLU A CA 1
ATOM 716 C C . GLU A 1 87 ? -4.809 10.894 16.449 1.00 95.38 87 GLU A C 1
ATOM 718 O O . GLU A 1 87 ? -3.872 10.349 15.866 1.00 95.38 87 GLU A O 1
ATOM 723 N N . ILE A 1 88 ? -5.671 10.193 17.194 1.00 96.62 88 ILE A N 1
ATOM 724 C CA . ILE A 1 88 ? -5.566 8.744 17.411 1.00 96.62 88 ILE A CA 1
ATOM 725 C C . ILE A 1 88 ? -5.661 8.001 16.071 1.00 96.62 88 ILE A C 1
ATOM 727 O O . ILE A 1 88 ? -4.821 7.151 15.762 1.00 96.62 88 ILE A O 1
ATOM 731 N N . ILE A 1 89 ? -6.652 8.345 15.241 1.00 96.06 89 ILE A N 1
ATOM 732 C CA . ILE A 1 89 ? -6.856 7.699 13.938 1.00 96.06 89 ILE A CA 1
ATOM 733 C C . ILE A 1 89 ? -5.697 8.026 12.985 1.00 96.06 89 ILE A C 1
ATOM 735 O O . ILE A 1 89 ? -5.173 7.129 12.317 1.00 96.06 89 ILE A O 1
ATOM 739 N N . LYS A 1 90 ? -5.231 9.283 12.958 1.00 94.00 90 LYS A N 1
ATOM 740 C CA . LYS A 1 90 ? -4.050 9.680 12.169 1.00 94.00 90 LYS A CA 1
ATOM 741 C C . LYS A 1 90 ? -2.803 8.892 12.582 1.00 94.00 90 LYS A C 1
ATOM 743 O O . LYS A 1 90 ? -2.083 8.387 11.716 1.00 94.00 90 LYS A O 1
ATOM 748 N N . GLY A 1 91 ? -2.589 8.710 13.886 1.00 95.75 91 GLY A N 1
ATOM 749 C CA . GLY A 1 91 ? -1.510 7.890 14.436 1.00 95.75 91 GLY A CA 1
ATOM 750 C C . GLY A 1 91 ? -1.573 6.436 13.959 1.00 95.75 91 GLY A C 1
ATOM 751 O O . GLY A 1 91 ? -0.572 5.894 13.486 1.00 95.75 91 GLY A O 1
ATOM 752 N N . ARG A 1 92 ? -2.761 5.814 13.977 1.00 97.19 92 ARG A N 1
ATOM 753 C CA . ARG A 1 92 ? -2.959 4.450 13.451 1.00 97.19 92 ARG A CA 1
ATOM 754 C C . ARG A 1 92 ? -2.678 4.335 11.951 1.00 97.19 92 ARG A C 1
ATOM 756 O O . ARG A 1 92 ? -2.041 3.370 11.522 1.00 97.19 92 ARG A O 1
ATOM 763 N N . ILE A 1 93 ? -3.093 5.318 11.147 1.00 95.31 93 ILE A N 1
ATOM 764 C CA . ILE A 1 93 ? -2.779 5.371 9.707 1.00 95.31 93 ILE A CA 1
ATOM 765 C C . ILE A 1 93 ? -1.264 5.466 9.490 1.00 95.31 93 ILE A C 1
ATOM 767 O O . ILE A 1 93 ? -0.720 4.756 8.640 1.00 95.31 93 ILE A O 1
ATOM 771 N N . SER A 1 94 ? -0.576 6.303 10.271 1.00 92.81 94 SER A N 1
ATOM 772 C CA . SER A 1 94 ? 0.886 6.412 10.239 1.00 92.81 94 SER A CA 1
ATOM 773 C C . SER A 1 94 ? 1.553 5.071 10.563 1.00 92.81 94 SER A C 1
ATOM 775 O O . SER A 1 94 ? 2.393 4.593 9.800 1.00 92.81 94 SER A O 1
ATOM 777 N N . GLN A 1 95 ? 1.093 4.381 11.612 1.00 93.88 95 GLN A N 1
ATOM 778 C CA . GLN A 1 95 ? 1.589 3.055 11.987 1.00 93.88 95 GLN A CA 1
ATOM 779 C C . GLN A 1 95 ? 1.393 2.016 10.867 1.00 93.88 95 GLN A C 1
ATOM 781 O O . GLN A 1 95 ? 2.296 1.224 10.585 1.00 93.88 95 GLN A O 1
ATOM 786 N N . CYS A 1 96 ? 0.248 2.046 10.174 1.00 93.94 96 CYS A N 1
ATOM 787 C CA . CYS A 1 96 ? 0.017 1.207 8.996 1.00 93.94 96 CYS A CA 1
ATOM 788 C C . CYS A 1 96 ? 1.014 1.517 7.874 1.00 93.94 96 CYS A C 1
ATOM 790 O O . CYS A 1 96 ? 1.581 0.592 7.297 1.00 93.94 96 CYS A O 1
ATOM 792 N N . ASN A 1 97 ? 1.260 2.798 7.578 1.00 87.75 97 ASN A N 1
ATOM 793 C CA . ASN A 1 97 ? 2.213 3.210 6.543 1.00 87.75 97 ASN A CA 1
ATOM 794 C C . ASN A 1 97 ? 3.638 2.744 6.857 1.00 87.75 97 ASN A C 1
ATOM 796 O O . ASN A 1 97 ? 4.321 2.251 5.964 1.00 87.75 97 ASN A O 1
ATOM 800 N N . LEU A 1 98 ? 4.071 2.839 8.117 1.00 90.00 98 LEU A N 1
ATOM 801 C CA . LEU A 1 98 ? 5.384 2.348 8.544 1.00 90.00 98 LEU A CA 1
ATOM 802 C C . LEU A 1 98 ? 5.514 0.835 8.328 1.00 90.00 98 LEU A C 1
ATOM 804 O O . LEU A 1 98 ? 6.515 0.367 7.787 1.00 90.00 98 LEU A O 1
ATOM 808 N N . ASN A 1 99 ? 4.490 0.062 8.695 1.00 88.69 99 ASN A N 1
ATOM 809 C CA . ASN A 1 99 ? 4.496 -1.388 8.505 1.00 88.69 99 ASN A CA 1
ATOM 810 C C . ASN A 1 99 ? 4.387 -1.805 7.028 1.00 88.69 99 ASN A C 1
ATOM 812 O O . ASN A 1 99 ? 4.985 -2.804 6.628 1.00 88.69 99 ASN A O 1
ATOM 816 N N . LEU A 1 100 ? 3.689 -1.025 6.199 1.00 83.94 100 LEU A N 1
ATOM 817 C CA . LEU A 1 100 ? 3.674 -1.194 4.743 1.00 83.94 100 LEU A CA 1
ATOM 818 C C . LEU A 1 100 ? 5.019 -0.831 4.103 1.00 83.94 100 LEU A C 1
ATOM 820 O O . LEU A 1 100 ? 5.443 -1.500 3.171 1.00 83.94 100 LEU A O 1
ATOM 824 N N . GLY A 1 101 ? 5.720 0.179 4.621 1.00 71.50 101 GLY A N 1
ATOM 825 C CA . GLY A 1 101 ? 7.082 0.512 4.199 1.00 71.50 101 GLY A CA 1
ATOM 826 C C . GLY A 1 101 ? 8.084 -0.600 4.525 1.00 71.50 101 GLY A C 1
ATOM 827 O O . GLY A 1 101 ? 8.942 -0.912 3.703 1.00 71.50 101 GLY A O 1
ATOM 828 N N . LYS A 1 102 ? 7.931 -1.255 5.686 1.00 63.97 102 LYS A N 1
ATOM 829 C CA . LYS A 1 102 ? 8.707 -2.452 6.064 1.00 63.97 102 LYS A CA 1
ATOM 830 C C . LYS A 1 102 ? 8.383 -3.660 5.177 1.00 63.97 102 LYS A C 1
ATOM 832 O O . LYS A 1 102 ? 9.288 -4.397 4.799 1.00 63.97 102 LYS A O 1
ATOM 837 N N . LYS A 1 103 ? 7.109 -3.847 4.816 1.00 58.12 103 LYS A N 1
ATOM 838 C CA . LYS A 1 103 ? 6.639 -4.834 3.829 1.00 58.12 103 LYS A CA 1
ATOM 839 C C . LYS A 1 103 ? 6.526 -4.192 2.442 1.00 58.12 103 LYS A C 1
ATOM 841 O O . LYS A 1 103 ? 5.455 -4.207 1.837 1.00 58.12 103 LYS A O 1
ATOM 846 N N . SER A 1 104 ? 7.617 -3.619 1.925 1.00 51.25 104 SER A N 1
ATOM 847 C CA . SER A 1 104 ? 7.660 -3.237 0.509 1.00 51.25 104 SER A CA 1
ATOM 848 C C . SER A 1 104 ? 7.250 -4.456 -0.331 1.00 51.25 104 SER A C 1
ATOM 850 O O . SER A 1 104 ? 7.755 -5.546 -0.031 1.00 51.25 104 SER A O 1
ATOM 852 N N . PRO A 1 105 ? 6.370 -4.328 -1.347 1.00 54.53 105 PRO A N 1
ATOM 853 C CA . PRO A 1 105 ? 6.070 -5.453 -2.232 1.00 54.53 105 PRO A CA 1
ATOM 854 C C . PRO A 1 105 ? 7.402 -6.043 -2.710 1.00 54.53 105 PRO A C 1
ATOM 856 O O . PRO A 1 105 ? 8.330 -5.256 -2.948 1.00 54.53 105 PRO A O 1
ATOM 859 N N . PRO A 1 106 ? 7.551 -7.383 -2.796 1.00 55.56 106 PRO A N 1
ATOM 860 C CA . PRO A 1 106 ? 8.806 -7.971 -3.246 1.00 55.56 106 PRO A CA 1
ATOM 861 C C . PRO A 1 106 ? 9.188 -7.250 -4.531 1.00 55.56 106 PRO A C 1
ATOM 863 O O . PRO A 1 106 ? 8.350 -7.139 -5.427 1.00 55.56 106 PRO A O 1
ATOM 866 N N . LYS A 1 107 ? 10.393 -6.662 -4.587 1.00 55.72 107 LYS A N 1
ATOM 867 C CA . LYS A 1 107 ? 10.879 -5.998 -5.801 1.00 55.72 107 LYS A CA 1
ATOM 868 C C . LYS A 1 107 ? 10.786 -7.039 -6.904 1.00 55.72 107 LYS A C 1
ATOM 870 O O . LYS A 1 107 ? 11.619 -7.939 -6.967 1.00 55.72 107 LYS A O 1
ATOM 875 N N . ILE A 1 108 ? 9.736 -6.949 -7.718 1.00 67.19 108 ILE A N 1
ATOM 876 C CA . ILE A 1 108 ? 9.501 -7.875 -8.815 1.00 67.19 108 ILE A CA 1
ATOM 877 C C . ILE A 1 108 ? 10.778 -7.798 -9.639 1.00 67.19 108 ILE A C 1
ATOM 879 O O . ILE A 1 108 ? 11.183 -6.698 -10.021 1.00 67.19 108 ILE A O 1
ATOM 883 N N . PHE A 1 109 ? 11.453 -8.928 -9.847 1.00 72.50 109 PHE A N 1
ATOM 884 C CA . PHE A 1 109 ? 12.748 -8.980 -10.532 1.00 72.50 109 PHE A CA 1
ATOM 885 C C . PHE A 1 109 ? 12.739 -8.175 -11.843 1.00 72.50 109 PHE A C 1
ATOM 887 O O . PHE A 1 109 ? 13.702 -7.496 -12.187 1.00 72.50 109 PHE A O 1
ATOM 894 N N . TYR A 1 110 ? 11.604 -8.159 -12.541 1.00 71.06 110 TYR A N 1
ATOM 895 C CA . TYR A 1 110 ? 11.436 -7.373 -13.753 1.00 71.06 110 TYR A CA 1
ATOM 896 C C . TYR A 1 110 ? 11.560 -5.851 -13.543 1.00 71.06 110 TYR A C 1
ATOM 898 O O . TYR A 1 110 ? 12.047 -5.171 -14.432 1.00 71.06 110 TYR A O 1
ATOM 906 N N . ILE A 1 111 ? 11.201 -5.284 -12.386 1.00 72.75 111 ILE A N 1
ATOM 907 C CA . ILE A 1 111 ? 11.377 -3.847 -12.100 1.00 72.75 111 ILE A CA 1
ATOM 908 C C . ILE A 1 111 ? 12.862 -3.505 -11.927 1.00 72.75 111 ILE A C 1
ATOM 910 O O . ILE A 1 111 ? 13.318 -2.478 -12.433 1.00 72.75 111 ILE A O 1
ATOM 914 N N . SER A 1 112 ? 13.641 -4.343 -11.235 1.00 75.81 112 SER A N 1
ATOM 915 C CA . SER A 1 112 ? 15.089 -4.128 -11.099 1.00 75.81 112 SER A CA 1
ATOM 916 C C . SER A 1 112 ? 15.805 -4.345 -12.430 1.00 75.81 112 SER A C 1
ATOM 918 O O . SER A 1 112 ? 16.627 -3.517 -12.821 1.00 75.81 112 SER A O 1
ATOM 920 N N . TRP A 1 113 ? 15.431 -5.390 -13.170 1.00 78.38 113 TRP A N 1
ATOM 921 C CA . TRP A 1 113 ? 15.945 -5.651 -14.509 1.00 78.38 113 TRP A CA 1
ATOM 922 C C . TRP A 1 113 ? 15.576 -4.540 -15.498 1.00 78.38 113 TRP A C 1
ATOM 924 O O . TRP A 1 113 ? 16.461 -4.031 -16.175 1.00 78.38 113 TRP A O 1
ATOM 934 N N . LYS A 1 114 ? 14.322 -4.069 -15.510 1.00 82.44 114 LYS A N 1
ATOM 935 C CA . LYS A 1 114 ? 13.862 -2.919 -16.310 1.00 82.44 114 LYS A CA 1
ATOM 936 C C . LYS A 1 114 ? 14.666 -1.671 -15.973 1.00 82.44 114 LYS A C 1
ATOM 938 O O . LYS A 1 114 ? 15.148 -0.999 -16.873 1.00 82.44 114 LYS A O 1
ATOM 943 N N . ASN A 1 115 ? 14.860 -1.358 -14.694 1.00 81.06 115 ASN A N 1
ATOM 944 C CA . ASN A 1 115 ? 15.642 -0.185 -14.302 1.00 81.06 115 ASN A CA 1
ATOM 945 C C . ASN A 1 115 ? 17.116 -0.299 -14.716 1.00 81.06 115 ASN A C 1
ATOM 947 O O . ASN A 1 115 ? 17.684 0.687 -15.181 1.00 81.06 115 ASN A O 1
ATOM 951 N N . LYS A 1 116 ? 17.711 -1.493 -14.610 1.00 84.25 116 LYS A N 1
ATOM 952 C CA . LYS A 1 116 ? 19.073 -1.760 -15.085 1.00 84.25 116 LYS A CA 1
ATOM 953 C C . LYS A 1 116 ? 19.163 -1.645 -16.612 1.00 84.25 116 LYS A C 1
ATOM 955 O O . LYS A 1 116 ? 20.061 -0.981 -17.117 1.00 84.25 116 LYS A O 1
ATOM 960 N N . LEU A 1 117 ? 18.181 -2.186 -17.333 1.00 82.88 117 LEU A N 1
ATOM 961 C CA . LEU A 1 117 ? 18.049 -2.074 -18.786 1.00 82.88 117 LEU A CA 1
ATOM 962 C C . LEU A 1 117 ? 17.965 -0.607 -19.232 1.00 82.88 117 LEU A C 1
ATOM 964 O O . LEU A 1 117 ? 18.706 -0.174 -20.109 1.00 82.88 117 LEU A O 1
ATOM 968 N N . LEU A 1 118 ? 17.099 0.174 -18.582 1.00 83.62 118 LEU A N 1
ATOM 969 C CA . LEU A 1 118 ? 16.933 1.600 -18.859 1.00 83.62 118 LEU A CA 1
ATOM 970 C C . LEU A 1 118 ? 18.194 2.409 -18.524 1.00 83.62 118 LEU A C 1
ATOM 972 O O . LEU A 1 118 ? 18.419 3.437 -19.161 1.00 83.62 118 LEU A O 1
ATOM 976 N N . SER A 1 119 ? 19.011 1.951 -17.568 1.00 83.19 119 SER A N 1
ATOM 977 C CA . SER A 1 119 ? 20.243 2.635 -17.152 1.00 83.19 119 SER A CA 1
ATOM 978 C C . SER A 1 119 ? 21.417 2.469 -18.120 1.00 83.19 119 SER A C 1
ATOM 980 O O . SER A 1 119 ? 22.286 3.333 -18.144 1.00 83.19 119 SER A O 1
ATOM 982 N N . PHE A 1 120 ? 21.440 1.415 -18.947 1.00 83.12 120 PHE A N 1
ATOM 983 C CA . PHE A 1 120 ? 22.541 1.184 -19.898 1.00 83.12 120 PHE A CA 1
ATOM 984 C C . PHE A 1 120 ? 22.688 2.287 -20.948 1.00 83.12 120 PHE A C 1
ATOM 986 O O . PHE A 1 120 ? 23.778 2.500 -21.468 1.00 83.12 120 PHE A O 1
ATOM 993 N N . PHE A 1 121 ? 21.604 2.995 -21.258 1.00 82.25 121 PHE A N 1
ATOM 994 C CA . PHE A 1 121 ? 21.617 4.085 -22.224 1.00 82.25 121 PHE A CA 1
ATOM 995 C C . PHE A 1 121 ? 21.203 5.376 -21.530 1.00 82.25 121 PHE A C 1
ATOM 997 O O . PHE A 1 121 ? 20.223 5.391 -20.787 1.00 82.25 121 PHE A O 1
ATOM 1004 N N . SER A 1 122 ? 21.867 6.495 -21.810 1.00 85.88 122 SER A N 1
ATOM 1005 C CA . SER A 1 122 ? 21.337 7.796 -21.392 1.00 85.88 122 SER A CA 1
ATOM 1006 C C . SER A 1 122 ? 20.059 8.128 -22.180 1.00 85.88 122 SER A C 1
ATOM 1008 O O . SER A 1 122 ? 19.763 7.513 -23.214 1.00 85.88 122 SER A O 1
ATOM 1010 N N . LYS A 1 123 ? 19.257 9.079 -21.686 1.00 84.44 123 LYS A N 1
ATOM 1011 C CA . LYS A 1 123 ? 18.047 9.555 -22.383 1.00 84.44 123 LYS A CA 1
ATOM 1012 C C . LYS A 1 123 ? 18.389 10.044 -23.794 1.00 84.44 123 LYS A C 1
ATOM 1014 O O . LYS A 1 123 ? 17.815 9.557 -24.763 1.00 84.44 123 LYS A O 1
ATOM 1019 N N . ASN A 1 124 ? 19.404 10.900 -23.901 1.00 87.25 124 ASN A N 1
ATOM 1020 C CA . ASN A 1 124 ? 19.845 11.487 -25.168 1.00 87.25 124 ASN A CA 1
ATOM 1021 C C . ASN A 1 124 ? 20.348 10.423 -26.152 1.00 87.25 124 ASN A C 1
ATOM 1023 O O . ASN A 1 124 ? 19.975 10.446 -27.320 1.00 87.25 124 ASN A O 1
ATOM 1027 N N . VAL A 1 125 ? 21.114 9.435 -25.676 1.00 87.94 125 VAL A N 1
ATOM 1028 C CA . VAL A 1 125 ? 21.585 8.323 -26.520 1.00 87.94 125 VAL A CA 1
ATOM 1029 C C . VAL A 1 125 ? 20.415 7.484 -27.040 1.00 87.94 125 VAL A C 1
ATOM 1031 O O . VAL A 1 125 ? 20.388 7.131 -28.215 1.00 87.94 125 VAL A O 1
ATOM 1034 N N . SER A 1 126 ? 19.409 7.215 -26.200 1.00 87.69 126 SER A N 1
ATOM 1035 C CA . SER A 1 126 ? 18.223 6.446 -26.617 1.00 87.69 126 SER A CA 1
ATOM 1036 C C . SER A 1 126 ? 17.438 7.180 -27.712 1.00 87.69 126 SER A C 1
ATOM 1038 O O . SER A 1 126 ? 17.023 6.558 -28.688 1.00 87.69 126 SER A O 1
ATOM 1040 N N . ILE A 1 127 ? 17.292 8.505 -27.581 1.00 88.12 127 ILE A N 1
ATOM 1041 C CA . ILE A 1 127 ? 16.629 9.373 -28.567 1.00 88.12 127 ILE A CA 1
ATOM 1042 C C . ILE A 1 127 ? 17.364 9.343 -29.913 1.00 88.12 127 ILE A C 1
ATOM 1044 O O . ILE A 1 127 ? 16.734 9.125 -30.947 1.00 88.12 127 ILE A O 1
ATOM 1048 N N . ILE A 1 128 ? 18.692 9.495 -29.908 1.00 90.50 128 ILE A N 1
ATOM 1049 C CA . ILE A 1 128 ? 19.508 9.478 -31.132 1.00 90.50 128 ILE A CA 1
ATOM 1050 C C . ILE A 1 128 ? 19.398 8.121 -31.850 1.00 90.50 128 ILE A C 1
ATOM 1052 O O . ILE A 1 128 ? 19.205 8.078 -33.066 1.00 90.50 128 ILE A O 1
ATOM 1056 N N . ILE A 1 129 ? 19.453 7.004 -31.114 1.00 89.31 129 ILE A N 1
ATOM 1057 C CA . ILE A 1 129 ? 19.313 5.658 -31.698 1.00 89.31 129 ILE A CA 1
ATOM 1058 C C . ILE A 1 129 ? 17.914 5.460 -32.301 1.00 89.31 129 ILE A C 1
ATOM 1060 O O . ILE A 1 129 ? 17.782 4.938 -33.407 1.00 89.31 129 ILE A O 1
ATOM 1064 N N . SER A 1 130 ? 16.860 5.918 -31.619 1.00 89.62 130 SER A N 1
ATOM 1065 C CA . SER A 1 130 ? 15.496 5.840 -32.154 1.00 89.62 130 SER A CA 1
ATOM 1066 C C . SER A 1 130 ? 15.343 6.646 -33.443 1.00 89.62 130 SER A C 1
ATOM 1068 O O . SER A 1 130 ? 14.786 6.129 -34.407 1.00 89.62 130 SER A O 1
ATOM 1070 N N . LEU A 1 131 ? 15.840 7.885 -33.487 1.00 92.25 131 LEU A N 1
ATOM 1071 C CA . LEU A 1 131 ? 15.734 8.747 -34.670 1.00 92.25 131 LEU A CA 1
ATOM 1072 C C . LEU A 1 131 ? 16.505 8.175 -35.864 1.00 92.25 131 LEU A C 1
ATOM 1074 O O . LEU A 1 131 ? 15.972 8.106 -36.970 1.00 92.25 131 LEU A O 1
ATOM 1078 N N . THR A 1 132 ? 17.732 7.707 -35.634 1.00 92.44 132 THR A N 1
ATOM 1079 C CA . THR A 1 132 ? 18.554 7.085 -36.686 1.00 92.44 132 THR A CA 1
ATOM 1080 C C . THR A 1 132 ? 17.938 5.781 -37.197 1.00 92.44 132 THR A C 1
ATOM 1082 O O . THR A 1 132 ? 17.941 5.529 -38.401 1.00 92.44 132 THR A O 1
ATOM 1085 N N . SER A 1 133 ? 17.336 4.976 -36.315 1.00 89.94 133 SER A N 1
ATOM 1086 C CA . SER A 1 133 ? 16.629 3.751 -36.695 1.00 89.94 133 SER A CA 1
ATOM 1087 C C . SER A 1 133 ? 15.374 4.032 -37.532 1.00 89.94 133 SER A C 1
ATOM 1089 O O . SER A 1 133 ? 15.179 3.374 -38.552 1.00 89.94 133 SER A O 1
ATOM 1091 N N . ILE A 1 134 ? 14.568 5.039 -37.169 1.00 92.44 134 ILE A N 1
ATOM 1092 C CA . ILE A 1 134 ? 13.394 5.466 -37.956 1.00 92.44 134 ILE A CA 1
ATOM 1093 C C . ILE A 1 134 ? 13.825 5.948 -39.345 1.00 92.44 134 ILE A C 1
ATOM 1095 O O . ILE A 1 134 ? 13.257 5.526 -40.354 1.00 92.44 134 ILE A O 1
ATOM 1099 N N . LEU A 1 135 ? 14.863 6.788 -39.409 1.00 94.00 135 LEU A N 1
ATOM 1100 C CA . LEU A 1 135 ? 15.392 7.303 -40.671 1.00 94.00 135 LEU A CA 1
ATOM 1101 C C . LEU A 1 135 ? 15.908 6.170 -41.571 1.00 94.00 135 LEU A C 1
ATOM 1103 O O . LEU A 1 135 ? 15.649 6.165 -42.771 1.00 94.00 135 LEU A O 1
ATOM 1107 N N . SER A 1 136 ? 16.578 5.174 -40.989 1.00 91.38 136 SER A N 1
ATOM 1108 C CA . SER A 1 136 ? 17.039 3.981 -41.706 1.00 91.38 136 SER A CA 1
ATOM 1109 C C . SER A 1 136 ? 15.878 3.175 -42.301 1.00 91.38 136 SER A C 1
ATOM 1111 O O . SER A 1 136 ? 15.920 2.814 -43.477 1.00 91.38 136 SER A O 1
ATOM 1113 N N . VAL A 1 137 ? 14.798 2.951 -41.541 1.00 93.12 137 VAL A N 1
ATOM 1114 C CA . VAL A 1 137 ? 13.585 2.283 -42.049 1.00 93.12 137 VAL A CA 1
ATOM 1115 C C . VAL A 1 137 ? 12.978 3.069 -43.213 1.00 93.12 137 VAL A C 1
ATOM 1117 O O . VAL A 1 137 ? 12.642 2.477 -44.238 1.00 93.12 137 VAL A O 1
ATOM 1120 N N . PHE A 1 138 ? 12.892 4.394 -43.090 1.00 92.94 138 PHE A N 1
ATOM 1121 C CA . PHE A 1 138 ? 12.366 5.263 -44.141 1.00 92.94 138 PHE A CA 1
ATOM 1122 C C . PHE A 1 138 ? 13.198 5.189 -45.431 1.00 92.94 138 PHE A C 1
ATOM 1124 O O . PHE A 1 138 ? 12.645 4.994 -46.511 1.00 92.94 138 PHE A O 1
ATOM 1131 N N . ILE A 1 139 ? 14.530 5.242 -45.324 1.00 92.56 139 ILE A N 1
ATOM 1132 C CA . ILE A 1 139 ? 15.438 5.099 -46.472 1.00 92.56 139 ILE A CA 1
ATOM 1133 C C . ILE A 1 139 ? 15.269 3.726 -47.139 1.00 92.56 139 ILE A C 1
ATOM 1135 O O . ILE A 1 139 ? 15.175 3.647 -48.362 1.00 92.56 139 ILE A O 1
ATOM 1139 N N . LEU A 1 140 ? 15.190 2.641 -46.359 1.00 90.62 140 LEU A N 1
ATOM 1140 C CA . LEU A 1 140 ? 14.994 1.291 -46.903 1.00 90.62 140 LEU A CA 1
ATOM 1141 C C . LEU A 1 140 ? 13.648 1.143 -47.628 1.00 90.62 140 LEU A C 1
ATOM 1143 O O . LEU A 1 140 ? 13.580 0.443 -48.637 1.00 90.62 140 LEU A O 1
ATOM 1147 N N . LEU A 1 141 ? 12.594 1.809 -47.147 1.00 90.31 141 LEU A N 1
ATOM 1148 C CA . LEU A 1 141 ? 11.303 1.855 -47.833 1.00 90.31 141 LEU A CA 1
ATOM 1149 C C . LEU A 1 141 ? 11.402 2.613 -49.160 1.00 90.31 141 LEU A C 1
ATOM 1151 O O . LEU A 1 141 ? 10.933 2.095 -50.169 1.00 90.31 141 LEU A O 1
ATOM 1155 N N . LEU A 1 142 ? 12.057 3.780 -49.190 1.00 91.00 142 LEU A N 1
ATOM 1156 C CA . LEU A 1 142 ? 12.252 4.553 -50.423 1.00 91.00 142 LEU A CA 1
ATOM 1157 C C . LEU A 1 142 ? 13.049 3.764 -51.469 1.00 91.00 142 LEU A C 1
ATOM 1159 O O . LEU A 1 142 ? 12.616 3.655 -52.613 1.00 91.00 142 LEU A O 1
ATOM 1163 N N . LEU A 1 143 ? 14.168 3.149 -51.074 1.00 89.75 143 LEU A N 1
ATOM 1164 C CA . LEU A 1 143 ? 14.985 2.323 -51.974 1.00 89.75 143 LEU A CA 1
ATOM 1165 C C . LEU A 1 143 ? 14.197 1.158 -52.588 1.00 89.75 143 LEU A C 1
ATOM 1167 O O . LEU A 1 143 ? 14.475 0.769 -53.722 1.00 89.75 143 LEU A O 1
ATOM 1171 N N . ASN A 1 144 ? 13.230 0.617 -51.842 1.00 86.69 144 ASN A N 1
ATOM 1172 C CA . ASN A 1 144 ? 12.361 -0.461 -52.297 1.00 86.69 144 ASN A CA 1
ATOM 1173 C C . ASN A 1 144 ? 11.165 0.030 -53.135 1.00 86.69 144 ASN A C 1
ATOM 1175 O O . ASN A 1 144 ? 10.705 -0.715 -53.986 1.00 86.69 144 ASN A O 1
ATOM 1179 N N . ILE A 1 145 ? 10.642 1.241 -52.899 1.00 88.75 145 ILE A N 1
ATOM 1180 C CA . ILE A 1 145 ? 9.531 1.831 -53.677 1.00 88.75 145 ILE A CA 1
ATOM 1181 C C . ILE A 1 145 ? 10.004 2.297 -55.055 1.00 88.75 145 ILE A C 1
ATOM 1183 O O . ILE A 1 145 ? 9.292 2.128 -56.036 1.00 88.75 145 ILE A O 1
ATOM 1187 N N . PHE A 1 146 ? 11.199 2.881 -55.128 1.00 91.94 146 PHE A N 1
ATOM 1188 C CA . PHE A 1 146 ? 11.773 3.382 -56.379 1.00 91.94 146 PHE A CA 1
ATOM 1189 C C . PHE A 1 146 ? 12.549 2.314 -57.161 1.00 91.94 146 PHE A C 1
ATOM 1191 O O . PHE A 1 146 ? 13.266 2.657 -58.097 1.00 91.94 146 PHE A O 1
ATOM 1198 N N . ASP A 1 147 ? 12.477 1.046 -56.739 1.00 85.81 147 ASP A N 1
ATOM 1199 C CA . ASP A 1 147 ? 13.207 -0.088 -57.322 1.00 85.81 147 ASP A CA 1
ATOM 1200 C C . ASP A 1 147 ? 14.726 0.147 -57.500 1.00 85.81 147 ASP A C 1
ATOM 1202 O O . ASP A 1 147 ? 15.401 -0.580 -58.227 1.00 85.81 147 ASP A O 1
ATOM 1206 N N . ILE A 1 148 ? 15.298 1.117 -56.768 1.00 85.75 148 ILE A N 1
ATOM 1207 C CA . ILE A 1 148 ? 16.735 1.438 -56.776 1.00 85.75 148 ILE A CA 1
ATOM 1208 C C . ILE A 1 148 ? 17.529 0.218 -56.304 1.00 85.75 148 ILE A C 1
ATOM 1210 O O . ILE A 1 148 ? 18.609 -0.084 -56.811 1.00 85.75 148 ILE A O 1
ATOM 1214 N N . LYS A 1 149 ? 16.992 -0.497 -55.306 1.00 86.75 149 LYS A N 1
ATOM 1215 C CA . LYS A 1 149 ? 17.548 -1.757 -54.819 1.00 86.75 149 LYS A CA 1
ATOM 1216 C C . LYS A 1 149 ? 16.447 -2.633 -54.240 1.00 86.75 149 LYS A C 1
ATOM 1218 O O . LYS A 1 149 ? 15.771 -2.246 -53.290 1.00 86.75 149 LYS A O 1
ATOM 1223 N N . ARG A 1 150 ? 16.339 -3.871 -54.732 1.00 86.69 150 ARG A N 1
ATOM 1224 C CA . ARG A 1 150 ? 15.405 -4.861 -54.181 1.00 86.69 150 ARG A CA 1
ATOM 1225 C C . ARG A 1 150 ? 15.870 -5.319 -52.798 1.00 86.69 150 ARG A C 1
ATOM 1227 O O . ARG A 1 150 ? 16.818 -6.095 -52.670 1.00 86.69 150 ARG A O 1
ATOM 1234 N N . ILE A 1 151 ? 15.199 -4.836 -51.757 1.00 85.69 151 ILE A N 1
ATOM 1235 C CA . ILE A 1 151 ? 15.495 -5.183 -50.364 1.00 85.69 151 ILE A CA 1
ATOM 1236 C C . ILE A 1 151 ? 14.526 -6.288 -49.922 1.00 85.69 151 ILE A C 1
ATOM 1238 O O . ILE A 1 151 ? 13.314 -6.160 -50.100 1.00 85.69 151 ILE A O 1
ATOM 1242 N N . PRO A 1 152 ? 15.005 -7.396 -49.331 1.00 89.69 152 PRO A N 1
ATOM 1243 C CA . PRO A 1 152 ? 14.110 -8.447 -48.868 1.00 89.69 152 PRO A CA 1
ATOM 1244 C C . PRO A 1 152 ? 13.240 -7.929 -47.714 1.00 89.69 152 PRO A C 1
ATOM 1246 O O . PRO A 1 152 ? 13.754 -7.374 -46.740 1.00 89.69 152 PRO A O 1
ATOM 1249 N N . LYS A 1 153 ? 11.923 -8.173 -47.784 1.00 87.56 153 LYS A N 1
ATOM 1250 C CA . LYS A 1 153 ? 10.932 -7.672 -46.808 1.00 87.56 153 LYS A CA 1
ATOM 1251 C C . LYS A 1 153 ? 11.290 -7.995 -45.349 1.00 87.56 153 LYS A C 1
ATOM 1253 O O . LYS A 1 153 ? 11.034 -7.183 -44.467 1.00 87.56 153 LYS A O 1
ATOM 1258 N N . LYS A 1 154 ? 11.949 -9.136 -45.098 1.00 89.12 154 LYS A N 1
ATOM 1259 C CA . LYS A 1 154 ? 12.415 -9.541 -43.759 1.00 89.12 154 LYS A CA 1
ATOM 1260 C C . LYS A 1 154 ? 13.383 -8.533 -43.120 1.00 89.12 154 LYS A C 1
ATOM 1262 O O . LYS A 1 154 ? 13.340 -8.342 -41.912 1.00 89.12 154 LYS A O 1
ATOM 1267 N N . ASN A 1 155 ? 14.220 -7.865 -43.917 1.00 86.69 155 ASN A N 1
ATOM 1268 C CA . ASN A 1 155 ? 15.196 -6.900 -43.407 1.00 86.69 155 ASN A CA 1
ATOM 1269 C C . ASN A 1 155 ? 14.513 -5.583 -43.023 1.00 86.69 155 ASN A C 1
ATOM 1271 O O . ASN A 1 155 ? 14.829 -5.033 -41.975 1.00 86.69 155 ASN A O 1
ATOM 1275 N N . ILE A 1 156 ? 13.552 -5.121 -43.834 1.00 88.81 156 ILE A N 1
ATOM 1276 C CA . ILE A 1 156 ? 12.723 -3.939 -43.532 1.00 88.81 156 ILE A CA 1
ATOM 1277 C C . ILE A 1 156 ? 11.907 -4.187 -42.256 1.00 88.81 156 ILE A C 1
ATOM 1279 O O . ILE A 1 156 ? 11.820 -3.329 -41.383 1.00 88.81 156 ILE A O 1
ATOM 1283 N N . PHE A 1 157 ? 11.345 -5.390 -42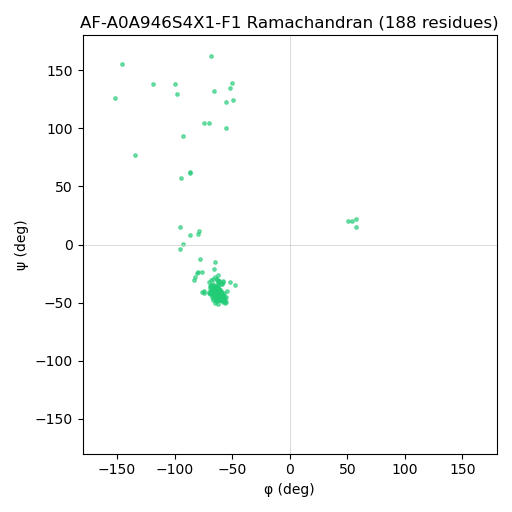.121 1.00 90.56 157 PHE A N 1
ATOM 1284 C CA . PHE A 1 157 ? 10.599 -5.781 -40.929 1.00 90.56 157 PHE A CA 1
ATOM 1285 C C . PHE A 1 157 ? 11.481 -5.818 -39.671 1.00 90.56 157 PHE A C 1
ATOM 1287 O O . PHE A 1 157 ? 11.095 -5.290 -38.630 1.00 90.56 157 PHE A O 1
ATOM 1294 N N . LEU A 1 158 ? 12.688 -6.389 -39.762 1.00 90.12 158 LEU A N 1
ATOM 1295 C CA . LEU A 1 158 ? 13.615 -6.467 -38.632 1.00 90.12 158 LEU A CA 1
ATOM 1296 C C . LEU A 1 158 ? 14.073 -5.078 -38.160 1.00 90.12 158 LEU A C 1
ATOM 1298 O O . LEU A 1 158 ? 14.098 -4.818 -36.958 1.00 90.12 158 LEU A O 1
ATOM 1302 N N . THR A 1 159 ? 14.405 -4.171 -39.084 1.00 89.00 159 THR A N 1
ATOM 1303 C CA . THR A 1 159 ? 14.812 -2.803 -38.727 1.00 89.00 159 THR A CA 1
ATOM 1304 C C . THR A 1 159 ? 13.661 -2.004 -38.116 1.00 89.00 159 THR A C 1
ATOM 1306 O O . THR A 1 159 ? 13.883 -1.267 -37.155 1.00 89.00 159 THR A O 1
ATOM 1309 N N . ALA A 1 160 ? 12.426 -2.205 -38.588 1.00 90.75 160 ALA A N 1
ATOM 1310 C CA . ALA A 1 160 ? 11.233 -1.617 -37.980 1.00 90.75 160 ALA A CA 1
ATOM 1311 C C . ALA A 1 160 ? 10.995 -2.124 -36.545 1.00 90.75 160 ALA A C 1
ATOM 1313 O O . ALA A 1 160 ? 10.674 -1.336 -35.655 1.00 90.75 160 ALA A O 1
ATOM 1314 N N . LEU A 1 161 ? 11.216 -3.417 -36.286 1.00 91.50 161 LEU A N 1
ATO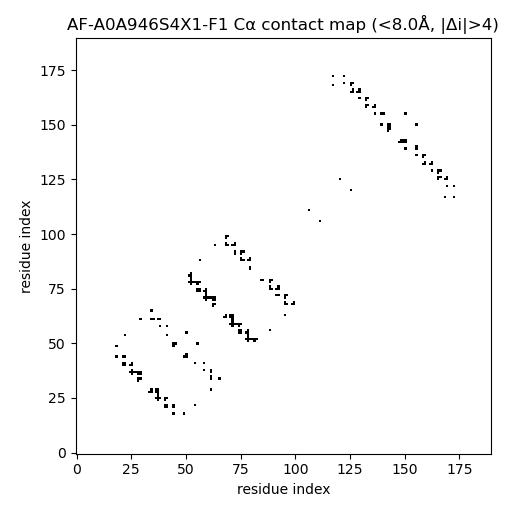M 1315 C CA . LEU A 1 161 ? 11.073 -3.998 -34.948 1.00 91.50 161 LEU A CA 1
ATOM 1316 C C . LEU A 1 161 ? 12.097 -3.423 -33.954 1.00 91.50 161 LEU A C 1
ATOM 1318 O O . LEU A 1 161 ? 11.753 -3.100 -32.817 1.00 91.50 161 LEU A O 1
ATOM 1322 N N . ILE A 1 162 ? 13.343 -3.236 -34.401 1.00 89.69 162 ILE A N 1
ATOM 1323 C CA . ILE A 1 162 ? 14.401 -2.589 -33.610 1.00 89.69 162 ILE A CA 1
ATOM 1324 C C . ILE A 1 162 ? 14.014 -1.139 -33.283 1.00 89.69 162 ILE A C 1
ATOM 1326 O O . ILE A 1 162 ? 14.167 -0.702 -32.142 1.00 89.69 162 ILE A O 1
ATOM 1330 N N . SER A 1 163 ? 13.457 -0.410 -34.253 1.00 90.56 163 SER A N 1
ATOM 1331 C CA . SER A 1 163 ? 12.984 0.965 -34.058 1.00 90.56 163 SER A CA 1
ATOM 1332 C C . SER A 1 163 ? 11.901 1.058 -32.976 1.00 90.56 163 SER A C 1
ATOM 1334 O O . SER A 1 163 ? 12.011 1.861 -32.045 1.00 90.56 163 SER A O 1
ATOM 1336 N N . LEU A 1 164 ? 10.897 0.175 -33.038 1.00 90.31 164 LEU A N 1
ATOM 1337 C CA . LEU A 1 164 ? 9.813 0.100 -32.053 1.00 90.31 164 LEU A CA 1
ATOM 1338 C C . LEU A 1 164 ? 10.329 -0.199 -30.640 1.00 90.31 164 LEU A C 1
ATOM 1340 O O . LEU A 1 164 ? 9.862 0.398 -29.669 1.00 90.31 164 LEU A O 1
ATOM 1344 N N . PHE A 1 165 ? 11.325 -1.078 -30.519 1.00 89.25 165 PHE A N 1
ATOM 1345 C CA . PHE A 1 165 ? 11.943 -1.404 -29.235 1.00 89.25 165 PHE A CA 1
ATOM 1346 C C . PHE A 1 165 ? 12.607 -0.181 -28.581 1.00 89.25 165 PHE A C 1
ATOM 1348 O O . PHE A 1 165 ? 12.390 0.088 -27.397 1.00 89.25 165 PHE A O 1
ATOM 1355 N N . PHE A 1 166 ? 13.368 0.609 -29.345 1.00 86.75 166 PHE A N 1
ATOM 1356 C CA . PHE A 1 166 ? 13.984 1.831 -28.818 1.00 86.75 166 PHE A CA 1
ATOM 1357 C C . PHE A 1 166 ? 12.957 2.919 -28.498 1.00 86.75 166 PHE A C 1
ATOM 1359 O O . PHE A 1 166 ? 13.106 3.619 -27.493 1.00 86.75 166 PHE A O 1
ATOM 1366 N N . HIS A 1 167 ? 11.881 3.021 -29.280 1.00 88.94 167 HIS A N 1
ATOM 1367 C CA . HIS A 1 167 ? 10.783 3.936 -28.979 1.00 88.94 167 HIS A CA 1
ATOM 1368 C C . HIS A 1 167 ? 10.106 3.600 -27.639 1.00 88.94 167 HIS A C 1
ATOM 1370 O O . HIS A 1 167 ? 9.898 4.480 -26.800 1.00 88.94 167 HIS A O 1
ATOM 1376 N N . PHE A 1 168 ? 9.859 2.313 -27.382 1.00 90.19 168 PHE A N 1
ATOM 1377 C CA . PHE A 1 168 ? 9.327 1.836 -26.105 1.00 90.19 168 PHE A CA 1
ATOM 1378 C C . PHE A 1 168 ? 10.248 2.170 -24.914 1.00 90.19 168 PHE A C 1
ATOM 1380 O O . PHE A 1 168 ? 9.774 2.593 -23.854 1.00 90.19 168 PHE A O 1
ATOM 1387 N N . ILE A 1 169 ? 11.571 2.048 -25.091 1.00 89.25 169 ILE A N 1
ATOM 1388 C CA . ILE A 1 169 ? 12.567 2.436 -24.077 1.00 89.25 169 ILE A CA 1
ATOM 1389 C C . ILE A 1 169 ? 12.482 3.934 -23.756 1.00 89.25 169 ILE A C 1
ATOM 1391 O O . ILE A 1 169 ? 12.541 4.308 -22.583 1.00 89.25 169 ILE A O 1
ATOM 1395 N N . ILE A 1 170 ? 12.340 4.793 -24.771 1.00 89.62 170 ILE A N 1
ATOM 1396 C CA . ILE A 1 170 ? 12.218 6.247 -24.581 1.00 89.62 170 ILE A CA 1
ATOM 1397 C C . ILE A 1 170 ? 10.934 6.585 -23.824 1.00 89.62 170 ILE A C 1
ATOM 1399 O O . ILE A 1 170 ? 10.998 7.289 -22.817 1.00 89.62 170 ILE A O 1
ATOM 1403 N N . SER A 1 171 ? 9.793 6.052 -24.269 1.00 86.69 171 SER A N 1
ATOM 1404 C CA . SER A 1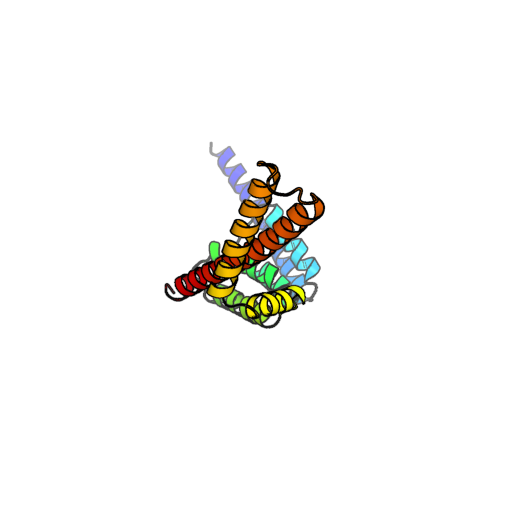 171 ? 8.492 6.271 -23.624 1.00 86.69 171 SER A CA 1
ATOM 1405 C C . SER A 1 171 ? 8.534 5.884 -22.139 1.00 86.69 171 SER A C 1
ATOM 1407 O O . SER A 1 171 ? 8.180 6.687 -21.276 1.00 86.69 171 SER A O 1
ATOM 1409 N N . SER A 1 172 ? 9.126 4.725 -21.826 1.00 87.62 172 SER A N 1
ATOM 1410 C CA . SER A 1 172 ? 9.314 4.259 -20.446 1.00 87.62 172 SER A CA 1
ATOM 1411 C C . SER A 1 172 ? 10.183 5.191 -19.586 1.00 87.62 172 SER A C 1
ATOM 1413 O O . SER A 1 172 ? 9.994 5.256 -18.370 1.00 87.62 172 SER A O 1
ATOM 1415 N N . LYS A 1 173 ? 11.166 5.892 -20.173 1.00 87.94 173 LYS A N 1
ATOM 1416 C CA . LYS A 1 173 ? 12.004 6.865 -19.444 1.00 87.94 173 LYS A CA 1
ATOM 1417 C C . LYS A 1 173 ? 11.252 8.155 -19.148 1.00 87.94 173 LYS A C 1
ATOM 1419 O O . LYS A 1 173 ? 11.370 8.668 -18.039 1.00 87.94 173 LYS A O 1
ATOM 1424 N N . ILE A 1 174 ? 10.482 8.645 -20.117 1.00 86.94 174 ILE A N 1
ATOM 1425 C CA . ILE A 1 174 ? 9.667 9.858 -19.973 1.00 86.94 174 ILE A CA 1
ATOM 1426 C C . ILE A 1 174 ? 8.611 9.653 -18.884 1.00 86.94 174 ILE A C 1
ATOM 1428 O O . ILE A 1 174 ? 8.482 10.485 -17.989 1.00 86.94 174 ILE A O 1
ATOM 1432 N N . GLU A 1 175 ? 7.917 8.513 -18.908 1.00 86.19 175 GLU A N 1
ATOM 1433 C CA . GLU A 1 175 ? 6.928 8.158 -17.887 1.00 86.19 175 GLU A CA 1
ATOM 1434 C C . GLU A 1 175 ? 7.558 8.158 -16.484 1.00 86.19 175 GLU A C 1
ATOM 1436 O O . GLU A 1 175 ? 7.042 8.789 -15.561 1.00 86.19 175 GLU A O 1
ATOM 1441 N N . LYS A 1 176 ? 8.735 7.537 -16.328 1.00 84.50 176 LYS A N 1
ATOM 1442 C CA . LYS A 1 176 ? 9.448 7.486 -15.045 1.00 84.50 176 LYS A CA 1
ATOM 1443 C C . LYS A 1 176 ? 9.825 8.874 -14.509 1.00 84.50 176 LYS A C 1
ATOM 1445 O O . LYS A 1 176 ? 9.667 9.105 -13.314 1.00 84.50 176 LYS A O 1
ATOM 1450 N N . GLU A 1 177 ? 10.318 9.776 -15.358 1.00 83.56 177 GLU A N 1
ATOM 1451 C CA . GLU A 1 177 ? 10.636 11.159 -14.963 1.00 83.56 177 GLU A CA 1
ATOM 1452 C C . GLU A 1 177 ? 9.375 11.933 -14.564 1.00 83.56 177 GLU A C 1
ATOM 1454 O O . GLU A 1 177 ? 9.377 12.618 -13.542 1.00 83.56 177 GLU A O 1
ATOM 1459 N N . SER A 1 178 ? 8.280 11.765 -15.313 1.00 79.88 178 SER A N 1
ATOM 1460 C CA . SER A 1 178 ? 7.013 12.443 -15.018 1.00 79.88 178 SER A CA 1
ATOM 1461 C C . SER A 1 178 ? 6.456 12.043 -13.646 1.00 79.88 178 SER A C 1
ATOM 1463 O O . SER A 1 178 ? 6.076 12.903 -12.852 1.00 79.88 178 SER A O 1
ATOM 1465 N N . ILE A 1 179 ? 6.519 10.752 -13.306 1.00 78.75 179 ILE A N 1
ATOM 1466 C CA . ILE A 1 179 ? 6.086 10.232 -12.004 1.00 78.75 179 ILE A CA 1
ATOM 1467 C C . ILE A 1 179 ? 6.964 10.787 -10.875 1.00 78.75 179 ILE A C 1
ATOM 1469 O O . ILE A 1 179 ? 6.440 11.135 -9.817 1.00 78.75 179 ILE A O 1
ATOM 1473 N N . LEU A 1 180 ? 8.282 10.888 -11.090 1.00 79.56 180 LEU A N 1
ATOM 1474 C CA . LEU A 1 180 ? 9.202 11.443 -10.094 1.00 79.56 180 LEU A CA 1
ATOM 1475 C C . LEU A 1 180 ? 8.883 12.921 -9.818 1.00 79.56 180 LEU A C 1
ATOM 1477 O O . LEU A 1 180 ? 8.704 13.296 -8.666 1.00 79.56 180 LEU A O 1
ATOM 1481 N N . SER A 1 181 ? 8.693 13.720 -10.874 1.00 75.19 181 SER A N 1
ATOM 1482 C CA . SER A 1 181 ? 8.352 15.143 -10.739 1.00 75.19 181 SER A CA 1
ATOM 1483 C C . SER A 1 181 ? 7.002 15.387 -10.061 1.00 75.19 181 SER A C 1
ATOM 1485 O O . SER A 1 181 ? 6.860 16.323 -9.279 1.00 75.19 181 SER A O 1
ATOM 1487 N N . LEU A 1 182 ? 6.007 14.527 -10.312 1.00 72.94 182 LEU A N 1
ATOM 1488 C CA . LEU A 1 182 ? 4.706 14.614 -9.648 1.00 72.94 182 LEU A CA 1
ATOM 1489 C C . LEU A 1 182 ? 4.835 14.329 -8.151 1.00 72.94 182 LEU A C 1
ATOM 1491 O O . LEU A 1 182 ? 4.197 14.999 -7.343 1.00 72.94 182 LEU A O 1
ATOM 1495 N N . LYS A 1 183 ? 5.677 13.362 -7.779 1.00 69.19 183 LYS A N 1
ATOM 1496 C CA . LYS A 1 183 ? 5.911 13.014 -6.380 1.00 69.19 183 LYS A CA 1
ATOM 1497 C C . LYS A 1 183 ? 6.618 14.145 -5.628 1.00 69.19 183 LYS A C 1
ATOM 1499 O O . LYS A 1 183 ? 6.123 14.550 -4.577 1.00 69.19 183 LYS A O 1
ATOM 1504 N N . ASP A 1 184 ? 7.686 14.697 -6.197 1.00 69.50 184 ASP A N 1
ATOM 1505 C CA . ASP A 1 184 ? 8.446 15.797 -5.589 1.00 69.50 184 ASP A CA 1
ATOM 1506 C C . ASP A 1 184 ? 7.569 17.050 -5.396 1.00 69.50 184 ASP A C 1
ATOM 1508 O O . ASP A 1 184 ? 7.608 17.689 -4.345 1.00 69.50 184 ASP A O 1
ATOM 1512 N N . ASN A 1 185 ? 6.682 17.345 -6.354 1.00 62.09 185 ASN A N 1
ATOM 1513 C CA . ASN A 1 185 ? 5.723 18.450 -6.246 1.00 62.09 185 ASN A CA 1
ATOM 1514 C C . ASN A 1 185 ? 4.641 18.217 -5.180 1.00 62.09 185 ASN A C 1
ATOM 1516 O O . ASN A 1 185 ? 4.136 19.168 -4.597 1.00 62.09 185 ASN A O 1
ATOM 1520 N N . THR A 1 186 ? 4.251 16.969 -4.912 1.00 56.09 186 THR A N 1
ATOM 1521 C CA . THR A 1 186 ? 3.269 16.669 -3.851 1.00 56.09 186 THR A CA 1
ATOM 1522 C C . THR A 1 186 ? 3.871 16.660 -2.447 1.00 56.09 186 THR A C 1
ATOM 1524 O O . THR A 1 186 ? 3.140 16.852 -1.476 1.00 56.09 186 THR A O 1
ATOM 1527 N N . GLU A 1 187 ? 5.179 16.425 -2.324 1.00 59.25 187 GLU A N 1
ATOM 1528 C CA . GLU A 1 187 ? 5.894 16.474 -1.044 1.00 59.25 187 GLU A CA 1
ATOM 1529 C C . GLU A 1 187 ? 6.280 17.909 -0.656 1.00 59.25 187 GLU A C 1
ATOM 1531 O O . GLU A 1 187 ? 6.299 18.209 0.531 1.00 59.25 187 GLU A O 1
ATOM 1536 N N . SER A 1 188 ? 6.485 18.817 -1.617 1.00 49.69 188 SER A N 1
ATOM 1537 C CA . SER A 1 188 ? 6.784 20.237 -1.355 1.00 49.69 188 SER A CA 1
ATOM 1538 C C . SER A 1 188 ? 5.571 21.100 -0.969 1.00 49.69 188 SER A C 1
ATOM 1540 O O . SER A 1 188 ? 5.746 22.230 -0.519 1.00 49.69 188 SER A O 1
ATOM 1542 N N . ILE A 1 189 ? 4.348 20.584 -1.138 1.00 49.81 189 ILE A N 1
ATOM 1543 C CA . ILE A 1 189 ? 3.083 21.267 -0.793 1.00 49.81 189 ILE A CA 1
ATOM 1544 C C . ILE A 1 189 ? 2.580 20.870 0.619 1.00 49.81 189 ILE A C 1
ATOM 1546 O O . ILE A 1 189 ? 1.580 21.405 1.096 1.00 49.81 189 ILE A O 1
ATOM 1550 N N . LYS A 1 190 ? 3.258 19.942 1.307 1.00 45.03 190 LYS A N 1
ATOM 1551 C CA . LYS A 1 190 ? 2.964 19.543 2.696 1.00 45.03 190 LYS A CA 1
ATOM 1552 C C . LYS A 1 190 ? 3.896 20.215 3.690 1.00 45.03 190 LYS A C 1
ATOM 1554 O O . LYS A 1 190 ? 3.399 20.490 4.803 1.00 45.03 190 LYS A O 1
#

Solvent-accessible surface area (backbone atoms only — not comparable to full-atom values): 10168 Å² total; per-residue (Å²): 111,71,69,60,53,53,51,52,51,53,54,54,50,53,52,52,54,56,42,50,57,39,48,55,52,18,51,54,31,39,76,70,69,39,40,70,64,14,45,53,38,52,46,56,34,46,76,68,74,57,80,51,40,64,59,26,38,52,48,12,50,44,28,42,79,71,68,37,32,70,62,12,34,52,27,24,50,56,14,29,73,73,39,77,83,45,62,68,43,52,50,53,38,50,54,25,51,54,54,44,61,74,55,53,73,77,80,52,66,64,59,58,50,48,53,52,60,59,61,77,45,55,72,68,57,41,52,52,53,26,52,54,34,48,51,51,42,50,51,55,49,49,35,46,73,70,62,77,43,90,65,62,68,69,57,57,52,50,45,46,52,54,24,51,52,38,47,52,55,48,53,56,50,53,54,54,53,53,55,50,55,54,49,55,58,60,60,75,76,109

Radius of gyration: 30.03 Å; Cα contacts (8 Å, |Δi|>4): 133; chains: 1; bounding box: 71×36×81 Å

Secondary structure (DSSP, 8-state):
-HHHHHHHHHHHHHHHHHHHHHHHHHHHHHHTT-HHHHHHHHHHHHTTT---HHHHHHHHHHHHHTT-HHHHHHHHHHHHHH-TT-HHHHHHHHHHHHHHHHTPPP--HHHHHHHHHHHTS-HHHHHHHHHHHHHHHHHHHHHHHTTSS---HHHHHHHHHHHHHHHHHHHHHHHHHHHHHHHHHHHTT-

Mean predicted aligned error: 13.7 Å